Protein AF-S3K247-F1 (afdb_monomer_lite)

pLDDT: mean 84.78, std 14.32, range [39.66, 96.5]

Structure (mmCIF, N/CA/C/O backbone):
data_AF-S3K247-F1
#
_entry.id   AF-S3K247-F1
#
loop_
_atom_site.group_PDB
_atom_site.id
_atom_site.type_symbol
_atom_site.label_atom_id
_atom_site.label_alt_id
_atom_site.label_comp_id
_atom_site.label_asym_id
_atom_site.label_entity_id
_atom_site.label_seq_id
_atom_s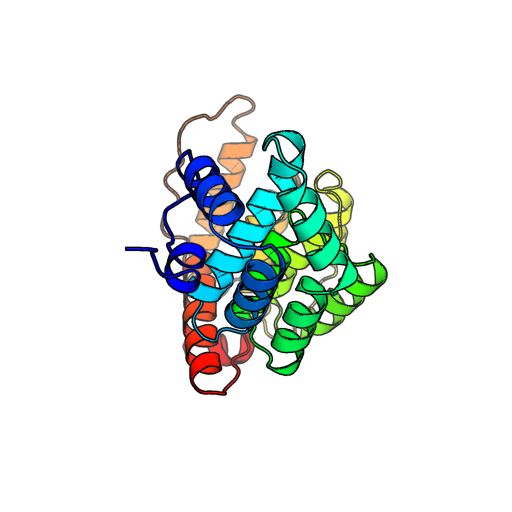ite.pdbx_PDB_ins_code
_atom_site.Cartn_x
_atom_site.Cartn_y
_atom_site.Cartn_z
_atom_site.occupancy
_atom_site.B_iso_or_equiv
_atom_site.auth_seq_id
_atom_site.auth_comp_id
_atom_site.auth_asym_id
_atom_site.auth_atom_id
_atom_site.pdbx_PDB_model_num
ATOM 1 N N . MET A 1 1 ? 23.913 17.985 -23.484 1.00 42.72 1 MET A N 1
ATOM 2 C CA . MET A 1 1 ? 24.158 17.100 -22.328 1.00 42.72 1 MET A CA 1
ATOM 3 C C . MET A 1 1 ? 23.038 16.091 -22.315 1.00 42.72 1 MET A C 1
ATOM 5 O O . MET A 1 1 ? 21.894 16.515 -22.375 1.00 42.72 1 MET A O 1
ATOM 9 N N . THR A 1 2 ? 23.350 14.801 -22.330 1.00 53.00 2 THR A N 1
ATOM 10 C CA . THR A 1 2 ? 22.364 13.754 -22.051 1.00 53.00 2 THR A CA 1
ATOM 11 C C . THR A 1 2 ? 22.080 13.823 -20.556 1.00 53.00 2 THR A C 1
ATOM 13 O O . THR A 1 2 ? 23.026 13.802 -19.768 1.00 53.00 2 THR A O 1
ATOM 16 N N . GLU A 1 3 ? 20.823 14.009 -20.166 1.00 65.62 3 GLU A N 1
ATOM 17 C CA . GLU A 1 3 ? 20.434 13.943 -18.755 1.00 65.62 3 GLU A CA 1
ATOM 18 C C . GLU A 1 3 ? 20.738 12.541 -18.193 1.00 65.62 3 GLU A C 1
ATOM 20 O O . GLU A 1 3 ? 20.958 11.591 -18.942 1.00 65.62 3 GLU A O 1
ATOM 25 N N . ASP A 1 4 ? 20.841 12.399 -16.875 1.00 82.44 4 ASP A N 1
ATOM 26 C CA . ASP A 1 4 ? 21.085 11.098 -16.247 1.00 82.44 4 ASP A CA 1
ATOM 27 C C . ASP A 1 4 ? 19.779 10.282 -16.192 1.00 82.44 4 ASP A C 1
ATOM 29 O O . ASP A 1 4 ? 18.770 10.755 -15.664 1.00 82.44 4 ASP A O 1
ATOM 33 N N . LEU A 1 5 ? 19.793 9.047 -16.716 1.00 77.75 5 LEU A N 1
ATOM 34 C CA . LEU A 1 5 ? 18.608 8.180 -16.799 1.00 77.75 5 LEU A CA 1
ATOM 35 C C . LEU A 1 5 ? 17.975 7.943 -15.425 1.00 77.75 5 LEU A C 1
ATOM 37 O O . LEU A 1 5 ? 16.752 7.929 -15.305 1.00 77.75 5 LEU A O 1
ATOM 41 N N . ARG A 1 6 ? 18.789 7.771 -14.375 1.00 76.00 6 ARG A N 1
ATOM 42 C CA . ARG A 1 6 ? 18.261 7.543 -13.024 1.00 76.00 6 ARG A CA 1
ATOM 43 C C . ARG A 1 6 ? 17.522 8.778 -12.530 1.00 76.00 6 ARG A C 1
ATOM 45 O O . ARG A 1 6 ? 16.390 8.656 -12.087 1.00 76.00 6 ARG A O 1
ATOM 52 N N . SER A 1 7 ? 18.116 9.956 -12.684 1.00 74.12 7 SER A N 1
ATOM 53 C CA . SER A 1 7 ? 17.478 11.231 -12.340 1.00 74.12 7 SER A CA 1
ATOM 54 C C . SER A 1 7 ? 16.148 11.426 -13.081 1.00 74.12 7 SER A C 1
ATOM 56 O O . SER A 1 7 ? 15.155 11.841 -12.479 1.00 74.12 7 SER A O 1
ATOM 58 N N . LEU A 1 8 ? 16.098 11.040 -14.361 1.00 71.12 8 LEU A N 1
ATOM 59 C CA . LEU A 1 8 ? 14.873 11.035 -15.156 1.00 71.12 8 LEU A CA 1
ATOM 60 C C . LEU A 1 8 ? 13.827 10.067 -14.592 1.00 71.12 8 LEU A C 1
ATOM 62 O O . LEU A 1 8 ? 12.690 10.469 -14.373 1.00 71.12 8 LEU A O 1
ATOM 66 N N . LEU A 1 9 ? 14.181 8.822 -14.285 1.00 73.62 9 LEU A N 1
ATOM 67 C CA . LEU A 1 9 ? 13.237 7.838 -13.739 1.00 73.62 9 LEU A CA 1
ATOM 68 C C . LEU A 1 9 ? 12.676 8.226 -12.354 1.00 73.62 9 LEU A C 1
ATOM 70 O O . LEU A 1 9 ? 11.609 7.746 -11.986 1.00 73.62 9 LEU A O 1
ATOM 74 N N . THR A 1 10 ? 13.343 9.116 -11.609 1.00 68.69 10 THR A N 1
ATOM 75 C CA . THR A 1 10 ? 12.987 9.464 -10.217 1.00 68.69 10 THR A CA 1
ATOM 76 C C . THR A 1 10 ? 12.365 10.849 -10.019 1.00 68.69 10 THR A C 1
ATOM 78 O O . THR A 1 10 ? 11.984 11.187 -8.903 1.00 68.69 10 THR A O 1
ATOM 81 N N . ALA A 1 11 ? 12.297 11.694 -11.053 1.00 58.25 11 ALA A N 1
ATOM 82 C CA . ALA A 1 11 ? 11.705 13.028 -10.925 1.00 58.25 11 ALA A CA 1
ATOM 83 C C . ALA A 1 11 ? 10.179 12.935 -10.697 1.00 58.25 11 ALA A C 1
ATOM 85 O O . ALA A 1 11 ? 9.436 12.685 -11.650 1.00 58.25 11 ALA A O 1
ATOM 86 N N . ASN A 1 12 ? 9.766 13.115 -9.436 1.00 50.34 12 ASN A N 1
ATOM 87 C CA . ASN A 1 12 ? 8.391 13.140 -8.929 1.00 50.34 12 ASN A CA 1
ATOM 88 C C . ASN A 1 12 ? 7.745 14.518 -9.149 1.00 50.34 12 ASN A C 1
ATOM 90 O O . ASN A 1 12 ? 8.082 15.469 -8.449 1.00 50.34 12 ASN A O 1
ATOM 94 N N . TYR A 1 13 ? 6.778 14.611 -10.060 1.00 42.16 13 TYR A N 1
ATOM 95 C CA . TYR A 1 13 ? 5.728 15.631 -10.020 1.00 42.16 13 TYR A CA 1
ATOM 96 C C . TYR A 1 13 ? 4.409 14.966 -10.418 1.00 42.16 13 TYR A C 1
ATOM 98 O O . TYR A 1 13 ? 4.400 14.122 -11.309 1.00 42.16 13 TYR A O 1
ATOM 106 N N . GLY A 1 14 ? 3.332 15.308 -9.706 1.00 39.91 14 GLY A N 1
ATOM 107 C CA . GLY A 1 14 ? 2.005 14.704 -9.829 1.00 39.91 14 GLY A CA 1
ATOM 108 C C . GLY A 1 14 ? 1.521 14.546 -11.274 1.00 39.91 14 GLY A C 1
ATOM 109 O O . GLY A 1 14 ? 1.674 15.436 -12.111 1.00 39.91 14 GLY A O 1
ATOM 110 N N . PHE A 1 15 ? 0.951 13.371 -11.527 1.00 49.75 15 PHE A N 1
ATOM 111 C CA . PHE A 1 15 ? 0.488 12.867 -12.816 1.00 49.75 15 PHE A CA 1
ATOM 112 C C . PHE A 1 15 ? -0.683 13.699 -13.340 1.00 49.75 15 PHE A C 1
ATOM 114 O O . PHE A 1 15 ? -1.771 13.632 -12.776 1.00 49.75 15 PHE A O 1
ATOM 121 N N . ALA A 1 16 ? -0.482 14.448 -14.425 1.00 49.59 16 ALA A N 1
ATOM 122 C CA . ALA A 1 16 ? -1.603 15.056 -15.151 1.00 49.59 16 ALA A CA 1
ATOM 123 C C . ALA A 1 16 ? -1.356 15.245 -16.656 1.00 49.59 16 ALA A C 1
ATOM 125 O O . ALA A 1 16 ? -2.276 15.029 -17.424 1.00 49.59 16 ALA A O 1
ATOM 126 N N . GLU A 1 17 ? -0.146 15.564 -17.133 1.00 42.03 17 GLU A N 1
ATOM 127 C CA . GLU A 1 17 ? 0.078 15.765 -18.590 1.00 42.03 17 GLU A CA 1
ATOM 128 C C . GLU A 1 17 ? 1.564 15.720 -19.026 1.00 42.03 17 GLU A C 1
ATOM 130 O O . GLU A 1 17 ? 1.881 15.537 -20.204 1.00 42.03 17 GLU A O 1
ATOM 135 N 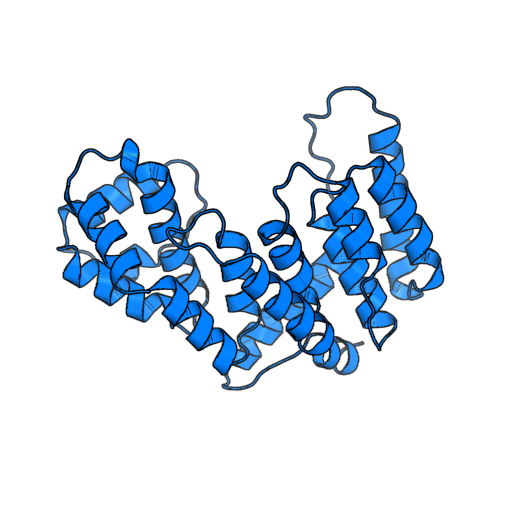N . GLY A 1 18 ? 2.513 15.860 -18.088 1.00 51.41 18 GLY A N 1
ATOM 136 C CA . GLY A 1 18 ? 3.956 15.916 -18.373 1.00 51.41 18 GLY A CA 1
ATOM 137 C C . GLY A 1 18 ? 4.624 14.569 -18.694 1.00 51.41 18 GLY A C 1
ATOM 138 O O . GLY A 1 18 ? 5.674 14.542 -19.344 1.00 51.41 18 GLY A O 1
ATOM 139 N N . ASP A 1 19 ? 4.016 13.449 -18.295 1.00 65.38 19 ASP A N 1
ATOM 140 C CA . ASP A 1 19 ? 4.671 12.135 -18.298 1.00 65.38 19 ASP A CA 1
ATOM 141 C C . ASP A 1 19 ? 4.821 11.514 -19.682 1.00 65.38 19 ASP A C 1
ATOM 143 O O . ASP A 1 19 ? 5.866 10.936 -19.972 1.00 65.38 19 ASP A O 1
ATOM 147 N N . GLY A 1 20 ? 3.865 11.706 -20.593 1.00 70.88 20 GLY A N 1
ATOM 148 C CA . GLY A 1 20 ? 3.978 11.157 -21.949 1.00 70.88 20 GLY A CA 1
ATOM 149 C C . GLY A 1 20 ? 5.196 11.688 -22.701 1.00 70.88 20 GLY A C 1
ATOM 150 O O . GLY A 1 20 ? 5.903 10.936 -23.373 1.00 70.88 20 GLY A O 1
ATOM 151 N N . LYS A 1 21 ? 5.520 12.977 -22.525 1.00 75.75 21 LYS A N 1
ATOM 152 C CA . LYS A 1 21 ? 6.720 13.589 -23.121 1.00 75.75 21 LYS A CA 1
ATOM 153 C C . LYS A 1 21 ? 7.998 13.029 -22.505 1.00 75.75 21 LYS A C 1
ATOM 155 O O . LYS A 1 21 ? 8.943 12.748 -23.239 1.00 75.75 21 LYS A O 1
ATOM 160 N N . LYS A 1 22 ? 8.018 12.842 -21.185 1.00 77.56 22 LYS A N 1
ATOM 161 C CA . LYS A 1 22 ? 9.159 12.300 -20.439 1.00 77.56 22 LYS A CA 1
ATOM 162 C C . LYS A 1 22 ? 9.407 10.831 -20.771 1.00 77.56 22 LYS A C 1
ATOM 164 O O . LYS A 1 22 ? 10.523 10.468 -21.128 1.00 77.56 22 LYS A O 1
ATOM 169 N N . VAL A 1 23 ? 8.371 9.999 -20.720 1.00 81.06 23 VAL A N 1
ATOM 170 C CA . VAL A 1 23 ? 8.442 8.582 -21.087 1.00 81.06 23 VAL A CA 1
ATOM 171 C C . VAL A 1 23 ? 8.844 8.442 -22.553 1.00 81.06 23 VAL A C 1
ATOM 173 O O . VAL A 1 23 ? 9.786 7.713 -22.853 1.00 81.06 23 VAL A O 1
ATOM 176 N N . SER A 1 24 ? 8.251 9.230 -23.459 1.00 80.56 24 SER A N 1
ATOM 177 C CA . SER A 1 24 ? 8.675 9.277 -24.865 1.00 80.56 24 SER A CA 1
ATOM 178 C C . SER A 1 24 ? 10.142 9.694 -25.017 1.00 80.56 24 SER A C 1
ATOM 180 O O . SER A 1 24 ? 10.861 9.098 -25.819 1.00 80.56 24 SER A O 1
ATOM 182 N N . HIS A 1 25 ? 10.615 10.684 -24.251 1.00 83.44 25 HIS A N 1
ATOM 183 C CA . HIS A 1 25 ? 12.019 11.093 -24.254 1.00 83.44 25 HIS A CA 1
ATOM 184 C C . HIS A 1 25 ? 12.935 9.951 -23.799 1.00 83.44 25 HIS A C 1
ATOM 186 O O . HIS A 1 25 ? 13.881 9.625 -24.507 1.00 83.44 25 HIS A O 1
ATOM 192 N N . ILE A 1 26 ? 12.621 9.289 -22.683 1.00 87.12 26 ILE A N 1
ATOM 193 C CA . ILE A 1 26 ? 13.397 8.156 -22.161 1.00 87.12 26 ILE A CA 1
ATOM 194 C C . ILE A 1 26 ? 13.456 7.018 -23.193 1.00 87.12 26 ILE A C 1
ATOM 196 O O . ILE A 1 26 ? 14.544 6.551 -23.525 1.00 87.12 26 ILE A O 1
ATOM 200 N N . LEU A 1 27 ? 12.316 6.619 -23.767 1.00 86.88 27 LEU A N 1
ATOM 201 C CA . LEU A 1 27 ? 12.241 5.543 -24.766 1.00 86.88 27 LEU A CA 1
ATOM 202 C C . LEU A 1 27 ? 12.993 5.875 -26.072 1.00 86.88 27 LEU A C 1
ATOM 204 O O . LEU A 1 27 ? 13.543 4.986 -26.735 1.00 86.88 27 LEU A O 1
ATOM 208 N N . LYS A 1 28 ? 13.031 7.155 -26.465 1.00 86.12 28 LYS A N 1
ATOM 209 C CA . LYS A 1 28 ? 13.797 7.624 -27.632 1.00 86.12 28 LYS A CA 1
ATOM 210 C C . LYS A 1 28 ? 15.296 7.662 -27.352 1.00 86.12 28 LYS A C 1
ATOM 212 O O . LYS A 1 28 ? 16.068 7.267 -28.223 1.00 86.12 28 LYS A O 1
ATOM 217 N N . THR A 1 29 ? 15.688 8.109 -26.162 1.00 88.06 29 THR A N 1
ATOM 218 C CA . THR A 1 29 ? 17.087 8.351 -25.791 1.00 88.06 29 THR A CA 1
ATOM 219 C C . THR A 1 29 ? 17.827 7.070 -25.411 1.00 88.06 29 THR A C 1
ATOM 221 O O . THR A 1 29 ? 18.972 6.900 -25.825 1.00 88.06 29 THR A O 1
ATOM 224 N N . TYR A 1 30 ? 17.192 6.151 -24.677 1.00 89.31 30 TYR A N 1
ATOM 225 C CA . TYR A 1 30 ? 17.863 4.977 -24.109 1.00 89.31 30 TYR A CA 1
ATOM 226 C C . TYR A 1 30 ? 17.393 3.657 -24.744 1.00 89.31 30 TYR A C 1
ATOM 228 O O . TYR A 1 30 ? 16.263 3.551 -25.243 1.00 89.31 30 TYR A O 1
ATOM 236 N N . PRO A 1 31 ? 18.252 2.624 -24.771 1.00 91.19 31 PRO A N 1
ATOM 237 C CA . PRO A 1 31 ? 17.849 1.275 -25.145 1.00 91.19 31 PRO A CA 1
ATOM 238 C C . PRO A 1 31 ? 17.025 0.604 -24.022 1.00 91.19 31 PRO A C 1
ATOM 240 O O . PRO A 1 31 ? 17.284 0.858 -22.841 1.00 91.19 31 PRO A O 1
ATOM 243 N N . PRO A 1 32 ? 16.068 -0.288 -24.352 1.00 90.81 32 PRO A N 1
ATOM 244 C CA . PRO A 1 32 ? 15.253 -0.998 -23.357 1.00 90.81 32 PRO A CA 1
ATOM 245 C C . PRO A 1 32 ? 16.064 -1.738 -22.281 1.00 90.81 32 PRO A C 1
ATOM 247 O O . PRO A 1 32 ? 15.649 -1.808 -21.130 1.00 90.81 32 PRO A O 1
ATOM 250 N N . GLU A 1 33 ? 17.238 -2.270 -22.625 1.00 92.38 33 GLU A N 1
ATOM 251 C CA . GLU A 1 33 ? 18.172 -2.942 -21.710 1.00 92.38 33 GLU A CA 1
ATOM 252 C C . GLU A 1 33 ? 18.639 -2.031 -20.572 1.00 92.38 33 GLU A C 1
ATOM 254 O O . GLU A 1 33 ? 18.713 -2.456 -19.416 1.00 92.38 33 GLU A O 1
ATOM 259 N N . GLU A 1 34 ? 18.969 -0.786 -20.908 1.00 93.81 34 GLU A N 1
ATOM 260 C CA . GLU A 1 34 ? 19.478 0.196 -19.957 1.00 93.81 34 GLU A CA 1
ATOM 261 C C . GLU A 1 34 ? 18.346 0.695 -19.060 1.00 93.81 34 GLU A C 1
ATOM 263 O O . GLU A 1 34 ? 18.503 0.733 -17.840 1.00 93.81 34 GLU A O 1
ATOM 268 N N . ILE A 1 35 ? 17.170 0.953 -19.644 1.00 93.12 35 ILE A N 1
ATOM 269 C CA . ILE A 1 35 ? 15.962 1.325 -18.897 1.00 93.12 35 ILE A CA 1
ATOM 270 C C . ILE A 1 35 ? 15.578 0.212 -17.917 1.00 93.12 35 ILE A C 1
ATOM 272 O O . ILE A 1 35 ? 15.410 0.480 -16.731 1.00 93.12 35 ILE A O 1
ATOM 276 N N . TYR A 1 36 ? 15.508 -1.042 -18.373 1.00 94.94 36 TYR A N 1
ATOM 277 C CA . TYR A 1 36 ? 15.211 -2.195 -17.518 1.00 94.94 36 TYR A CA 1
ATOM 278 C C . TYR A 1 36 ? 16.202 -2.320 -16.353 1.00 94.94 36 TYR A C 1
ATOM 280 O O . TYR A 1 36 ? 15.802 -2.532 -15.208 1.00 94.94 36 TYR A O 1
ATOM 288 N N . SER A 1 37 ? 17.499 -2.159 -16.628 1.00 94.62 37 SER A N 1
ATOM 289 C CA . SER A 1 37 ? 18.540 -2.235 -15.597 1.00 94.62 37 SER A CA 1
ATOM 290 C C . SER A 1 37 ? 18.405 -1.106 -14.570 1.00 94.62 37 SER A C 1
ATOM 292 O O . SER A 1 37 ? 18.515 -1.357 -13.370 1.00 94.62 37 SER A O 1
ATOM 294 N N . GLY A 1 38 ? 18.097 0.114 -15.027 1.00 94.38 38 GLY A N 1
ATOM 295 C CA . GLY A 1 38 ? 17.806 1.256 -14.161 1.00 94.38 38 GLY A CA 1
ATOM 296 C C . GLY A 1 38 ? 16.572 1.026 -13.287 1.00 94.38 38 GLY A C 1
ATOM 297 O O . GLY A 1 38 ? 16.640 1.211 -12.074 1.00 94.38 38 GLY A O 1
ATOM 298 N N . LEU A 1 39 ? 15.471 0.540 -13.867 1.00 95.25 39 LEU A N 1
ATOM 299 C CA . LEU A 1 39 ? 14.257 0.192 -13.120 1.00 95.25 39 LEU A CA 1
ATOM 300 C C . LEU A 1 39 ? 14.537 -0.870 -12.052 1.00 95.25 39 LEU A C 1
ATOM 302 O O . LEU A 1 39 ? 14.108 -0.713 -10.914 1.00 95.25 39 LEU A O 1
ATOM 306 N N . LYS A 1 40 ? 15.311 -1.913 -12.376 1.00 95.50 40 LYS A N 1
ATOM 307 C CA . LYS A 1 40 ? 15.690 -2.966 -11.420 1.00 95.50 40 LYS A CA 1
ATOM 308 C C . LYS A 1 40 ? 16.460 -2.444 -10.212 1.00 95.50 40 LYS A C 1
ATOM 310 O O . LYS A 1 40 ? 16.264 -2.943 -9.106 1.00 95.50 40 LYS A O 1
ATOM 315 N N . GLU A 1 41 ? 17.333 -1.464 -10.409 1.00 94.06 41 GLU A N 1
ATOM 316 C CA . GLU A 1 41 ? 18.058 -0.820 -9.314 1.00 94.06 41 GLU A CA 1
ATOM 317 C C . GLU A 1 41 ? 17.128 0.054 -8.462 1.00 94.06 41 GLU A C 1
ATOM 319 O O . GLU A 1 41 ? 17.131 -0.042 -7.234 1.00 94.06 41 GLU A O 1
ATOM 324 N N . LEU A 1 42 ? 16.305 0.884 -9.107 1.00 93.94 42 LEU A N 1
ATOM 325 C CA . LEU A 1 42 ? 15.430 1.842 -8.428 1.00 93.94 42 LEU A CA 1
ATOM 326 C C . LEU A 1 42 ? 14.291 1.159 -7.662 1.00 93.94 42 LEU A C 1
ATOM 328 O O . LEU A 1 42 ? 13.984 1.571 -6.546 1.00 93.94 42 LEU A O 1
ATOM 332 N N . LEU A 1 43 ? 13.741 0.065 -8.197 1.00 94.88 43 LEU A N 1
ATOM 333 C CA . LEU A 1 43 ? 12.734 -0.762 -7.525 1.00 94.88 43 LEU A CA 1
ATOM 334 C C . LEU A 1 43 ? 13.258 -1.488 -6.281 1.00 94.88 43 LEU A C 1
ATOM 336 O O . LEU A 1 43 ? 12.473 -2.091 -5.565 1.00 94.88 43 LEU A O 1
ATOM 340 N N . ARG A 1 44 ? 14.570 -1.471 -6.030 1.00 93.75 44 ARG A N 1
ATOM 341 C CA . ARG A 1 44 ? 15.185 -1.998 -4.801 1.00 93.75 44 ARG A CA 1
ATOM 342 C C . ARG A 1 44 ? 15.771 -0.887 -3.936 1.00 93.75 44 ARG A C 1
ATOM 344 O O . ARG A 1 44 ? 16.579 -1.149 -3.044 1.00 93.75 44 ARG A O 1
ATOM 351 N N . SER A 1 45 ? 15.417 0.366 -4.218 1.00 91.06 45 SER A N 1
ATOM 352 C CA . SER A 1 45 ? 15.936 1.504 -3.476 1.00 91.06 45 SER A CA 1
ATOM 353 C C . SER A 1 45 ? 15.355 1.564 -2.066 1.00 91.06 45 SER A C 1
ATOM 355 O O . SER A 1 45 ? 14.188 1.250 -1.836 1.00 91.06 45 SER A O 1
ATOM 357 N N . ILE A 1 46 ? 16.176 2.039 -1.130 1.00 86.62 46 ILE A N 1
ATOM 358 C CA . ILE A 1 46 ? 15.741 2.414 0.222 1.00 86.62 46 ILE A CA 1
ATOM 359 C C . ILE A 1 46 ? 15.126 3.821 0.275 1.00 86.62 46 ILE A C 1
ATOM 361 O O . ILE A 1 46 ? 14.600 4.227 1.307 1.00 86.62 46 ILE A O 1
ATOM 365 N N . TYR A 1 47 ? 15.221 4.576 -0.824 1.00 86.50 47 TYR A N 1
ATOM 366 C CA . TYR A 1 47 ? 14.679 5.926 -0.948 1.00 86.50 47 TYR A CA 1
ATOM 367 C C . TYR A 1 47 ? 13.326 5.867 -1.678 1.00 86.50 47 TYR A C 1
ATOM 369 O O . TYR A 1 47 ? 13.321 5.525 -2.866 1.00 86.50 47 TYR A O 1
ATOM 377 N N . PRO A 1 48 ? 12.198 6.219 -1.034 1.00 82.56 48 PRO A N 1
ATOM 378 C CA . PRO A 1 48 ? 10.861 6.054 -1.615 1.00 82.56 48 PRO A CA 1
ATOM 379 C C . PRO A 1 48 ? 10.680 6.789 -2.924 1.00 82.56 48 PRO A C 1
ATOM 381 O O . PRO A 1 48 ? 10.253 6.179 -3.889 1.00 82.56 48 PRO A O 1
ATOM 384 N N . ALA A 1 49 ? 11.131 8.043 -3.021 1.00 83.56 49 ALA A N 1
ATOM 385 C CA . ALA A 1 49 ? 11.007 8.814 -4.258 1.00 83.56 49 ALA A CA 1
ATOM 386 C C . ALA A 1 49 ? 11.619 8.093 -5.475 1.00 83.56 49 ALA A C 1
ATOM 388 O O . ALA A 1 49 ? 11.124 8.204 -6.594 1.00 83.56 49 ALA A O 1
ATOM 389 N N . LYS A 1 50 ? 12.687 7.310 -5.260 1.00 87.94 50 LYS A N 1
ATOM 390 C CA . LYS A 1 50 ? 13.302 6.513 -6.325 1.00 87.94 50 LYS A CA 1
ATOM 391 C C . LYS A 1 50 ? 12.456 5.300 -6.699 1.00 87.94 50 LYS A C 1
ATOM 393 O O . LYS A 1 50 ? 12.269 5.018 -7.880 1.00 87.94 50 LYS A O 1
ATOM 398 N N . TYR A 1 51 ? 11.977 4.597 -5.681 1.00 90.38 51 TYR A N 1
ATOM 399 C CA . TYR A 1 51 ? 11.126 3.423 -5.806 1.00 90.38 51 TYR A CA 1
ATOM 400 C C . TYR A 1 51 ? 9.770 3.761 -6.454 1.00 90.38 51 TYR A C 1
ATOM 402 O O . TYR A 1 51 ? 9.398 3.164 -7.464 1.00 90.38 51 TYR A O 1
ATOM 410 N N . GLU A 1 52 ? 9.081 4.777 -5.939 1.00 87.69 52 GLU A N 1
ATOM 411 C CA . GLU A 1 52 ? 7.810 5.289 -6.450 1.00 87.69 52 GLU A CA 1
ATOM 412 C C . GLU A 1 52 ? 7.941 5.805 -7.882 1.00 87.69 52 GLU A C 1
ATOM 414 O O . GLU A 1 52 ? 7.113 5.474 -8.728 1.00 87.69 52 GLU A O 1
ATOM 419 N N . GLY A 1 53 ? 9.000 6.563 -8.194 1.00 85.56 53 GLY A N 1
ATOM 420 C CA . GLY A 1 53 ? 9.257 7.034 -9.557 1.00 85.56 53 GLY A CA 1
ATOM 421 C C . GLY A 1 53 ? 9.370 5.881 -10.562 1.00 85.56 53 GLY A C 1
ATOM 422 O O . GLY A 1 53 ? 8.762 5.924 -11.634 1.00 85.56 53 GLY A O 1
ATOM 423 N N . ALA A 1 54 ? 10.067 4.803 -10.186 1.00 90.56 54 ALA A N 1
ATOM 424 C CA . ALA A 1 54 ? 10.192 3.609 -11.018 1.00 90.56 54 ALA A CA 1
ATOM 425 C C . ALA A 1 54 ? 8.857 2.867 -11.194 1.00 90.56 54 ALA A C 1
ATOM 427 O O . ALA A 1 54 ? 8.512 2.501 -12.320 1.00 90.56 54 ALA A O 1
ATOM 428 N N . LEU A 1 55 ? 8.086 2.676 -10.117 1.00 89.88 55 LEU A N 1
ATOM 429 C CA . LEU A 1 55 ? 6.755 2.065 -10.201 1.00 89.88 55 LEU A CA 1
ATOM 430 C C . LEU A 1 55 ? 5.814 2.874 -11.084 1.00 89.88 55 LEU A C 1
ATOM 432 O O . LEU A 1 55 ? 5.131 2.316 -11.938 1.00 89.88 55 LEU A O 1
ATOM 436 N N . ASN A 1 56 ? 5.813 4.190 -10.918 1.00 85.62 56 ASN A N 1
ATOM 437 C CA . ASN A 1 56 ? 4.970 5.073 -11.697 1.00 85.62 56 ASN A CA 1
ATOM 438 C C . ASN A 1 56 ? 5.332 5.076 -13.186 1.00 85.62 56 ASN A C 1
ATOM 440 O O . ASN A 1 56 ? 4.439 5.105 -14.031 1.00 85.62 56 ASN A O 1
ATOM 444 N N . PHE A 1 57 ? 6.623 5.008 -13.520 1.00 88.12 57 PHE A N 1
ATOM 445 C CA . PHE A 1 57 ? 7.065 4.851 -14.904 1.00 88.12 57 PHE A CA 1
ATOM 446 C C . PHE A 1 57 ? 6.526 3.549 -15.514 1.00 88.12 57 PHE A C 1
ATOM 448 O O . PHE A 1 57 ? 5.988 3.561 -16.619 1.00 88.12 57 PHE A O 1
ATOM 455 N N . ILE A 1 58 ? 6.618 2.434 -14.780 1.00 90.00 58 ILE A N 1
ATOM 456 C CA . ILE A 1 58 ? 6.102 1.131 -15.228 1.00 90.00 58 ILE A CA 1
ATOM 457 C C . ILE A 1 58 ? 4.578 1.164 -15.369 1.00 90.00 58 ILE A C 1
ATOM 459 O O . ILE A 1 58 ? 4.051 0.683 -16.370 1.00 90.00 58 ILE A O 1
ATOM 463 N N . ARG A 1 59 ? 3.879 1.775 -14.407 1.00 87.12 59 ARG A N 1
ATOM 464 C CA . ARG A 1 59 ? 2.430 1.983 -14.450 1.00 87.12 59 ARG A CA 1
ATOM 465 C C . ARG A 1 59 ? 2.017 2.753 -15.698 1.00 87.12 59 ARG A C 1
ATOM 467 O O . ARG A 1 59 ? 1.122 2.326 -16.419 1.00 87.12 59 ARG A O 1
ATOM 474 N N . TYR A 1 60 ? 2.696 3.866 -15.972 1.00 83.94 60 TYR A N 1
ATOM 475 C CA . TYR A 1 60 ? 2.414 4.687 -17.143 1.00 83.94 60 TYR A CA 1
ATOM 476 C C . TYR A 1 60 ? 2.639 3.915 -18.443 1.00 83.94 60 TYR A C 1
ATOM 478 O O . TYR A 1 60 ? 1.789 3.974 -19.329 1.00 83.94 60 TYR A O 1
ATOM 486 N N . LEU A 1 61 ? 3.745 3.166 -18.547 1.00 84.56 61 LEU A N 1
ATOM 487 C CA . LEU A 1 61 ? 3.998 2.296 -19.697 1.00 84.56 61 LEU A CA 1
ATOM 488 C C . LEU A 1 61 ? 2.875 1.277 -19.884 1.00 84.56 61 LEU A C 1
ATOM 490 O O . LEU A 1 61 ? 2.384 1.125 -20.993 1.00 84.56 61 LEU A O 1
ATOM 494 N N . TYR A 1 62 ? 2.455 0.605 -18.812 1.00 85.44 62 TYR A N 1
ATOM 495 C CA . TYR A 1 62 ? 1.427 -0.428 -18.886 1.00 85.44 62 TYR A CA 1
ATOM 496 C C . TYR A 1 62 ? 0.063 0.130 -19.309 1.00 85.44 62 TYR A C 1
ATOM 498 O O . TYR A 1 62 ? -0.597 -0.458 -20.157 1.00 85.44 62 TYR A O 1
ATOM 506 N N . TRP A 1 63 ? -0.326 1.289 -18.774 1.00 79.94 63 TRP A N 1
ATOM 507 C CA . TRP A 1 63 ? -1.575 1.966 -19.135 1.00 79.94 63 TRP A CA 1
ATOM 508 C C . TRP A 1 63 ? -1.559 2.608 -20.524 1.00 79.94 63 TRP A C 1
ATOM 510 O O . TRP A 1 63 ? -2.596 2.688 -21.174 1.00 79.94 63 TRP A O 1
ATOM 520 N N . SER A 1 64 ? -0.404 3.107 -20.967 1.00 73.88 64 SER A N 1
ATOM 521 C CA . SER A 1 64 ? -0.301 3.933 -22.178 1.00 73.88 64 SER A CA 1
ATOM 522 C C . SER A 1 64 ? 0.309 3.196 -23.369 1.00 73.88 64 SER A C 1
ATOM 524 O O . SER A 1 64 ? 0.515 3.830 -24.402 1.00 73.88 64 SER A O 1
ATOM 526 N N . CYS A 1 65 ? 0.613 1.898 -23.250 1.00 63.78 65 CYS A N 1
ATOM 527 C CA . CYS A 1 65 ? 1.262 1.126 -24.317 1.00 63.78 65 CYS A CA 1
ATOM 528 C C . CYS A 1 65 ? 0.473 1.177 -25.634 1.00 63.78 65 CYS A C 1
ATOM 530 O O . CYS A 1 65 ? 1.067 1.251 -26.701 1.00 63.78 65 CYS A O 1
ATOM 532 N N . ASP A 1 66 ? -0.859 1.236 -25.568 1.00 58.25 66 ASP A N 1
ATOM 533 C CA . ASP A 1 66 ? -1.707 1.336 -26.764 1.00 58.25 66 ASP A CA 1
ATOM 534 C C . ASP A 1 66 ? -1.688 2.740 -27.411 1.00 58.25 66 ASP A C 1
ATOM 536 O O . ASP A 1 66 ? -2.140 2.921 -28.543 1.00 58.25 66 ASP A O 1
ATOM 540 N N . PHE A 1 67 ? -1.175 3.753 -26.702 1.00 58.09 67 PHE A N 1
ATOM 541 C CA . PHE A 1 67 ? -1.205 5.163 -27.105 1.00 58.09 67 PHE A CA 1
ATOM 542 C C . PHE A 1 67 ? 0.162 5.728 -27.501 1.00 58.09 67 PHE A C 1
ATOM 544 O O . PHE A 1 67 ? 0.216 6.729 -28.221 1.00 58.09 67 PHE A O 1
ATOM 551 N N . ILE A 1 68 ? 1.268 5.136 -27.039 1.00 59.41 68 ILE A N 1
ATOM 552 C CA . ILE A 1 68 ? 2.622 5.555 -27.411 1.00 59.41 68 ILE A CA 1
ATOM 553 C C . ILE A 1 68 ? 3.004 4.809 -28.697 1.00 59.41 68 ILE A C 1
ATOM 555 O O . ILE A 1 68 ? 3.163 3.598 -28.679 1.00 59.41 68 ILE A O 1
ATOM 559 N N . PRO A 1 69 ? 3.191 5.485 -29.843 1.00 51.25 69 PRO A N 1
ATOM 560 C CA . PRO A 1 69 ? 3.562 4.787 -31.068 1.00 51.25 69 PRO A CA 1
ATOM 561 C C . PRO A 1 69 ? 5.014 4.289 -30.963 1.00 51.25 69 PRO A C 1
ATOM 563 O O . PRO A 1 69 ? 5.949 5.096 -31.025 1.00 51.25 69 PRO A O 1
ATOM 566 N N . GLY A 1 70 ? 5.226 2.978 -30.824 1.00 63.59 70 GLY A N 1
ATOM 567 C CA . GLY A 1 70 ? 6.565 2.388 -30.801 1.00 63.59 70 GLY A CA 1
ATOM 568 C C . GLY A 1 70 ? 6.583 0.872 -30.594 1.00 63.59 70 GLY A C 1
ATOM 569 O O . GLY A 1 70 ? 5.624 0.284 -30.134 1.00 63.59 70 GLY A O 1
ATOM 570 N N . SER A 1 71 ? 7.694 0.226 -30.964 1.00 70.75 71 SER A N 1
ATOM 571 C CA . SER A 1 71 ? 7.968 -1.181 -30.619 1.00 70.75 71 SER A CA 1
ATOM 572 C C . SER A 1 71 ? 8.821 -1.321 -29.353 1.00 70.75 71 SER A C 1
ATOM 574 O O . SER A 1 71 ? 9.028 -2.419 -28.848 1.00 70.75 71 SER A O 1
ATOM 576 N N . LYS A 1 72 ? 9.390 -0.218 -28.847 1.00 80.69 72 LYS A N 1
ATOM 577 C CA . LYS A 1 72 ? 10.351 -0.246 -27.732 1.00 80.69 72 LYS A CA 1
ATOM 578 C C . LYS A 1 72 ? 9.678 -0.394 -26.370 1.00 80.69 72 LYS A C 1
ATOM 580 O O . LYS A 1 72 ? 10.249 -1.024 -25.490 1.00 80.69 72 LYS A O 1
ATOM 585 N N . ASP A 1 73 ? 8.525 0.225 -26.190 1.00 81.56 73 ASP A N 1
ATOM 586 C CA . ASP A 1 73 ? 7.659 0.123 -25.019 1.00 81.56 73 ASP A CA 1
ATOM 587 C C . ASP A 1 73 ? 7.037 -1.268 -24.901 1.00 81.56 73 ASP A C 1
ATOM 589 O O . ASP A 1 73 ? 7.153 -1.864 -23.833 1.00 81.56 73 ASP A O 1
ATOM 593 N N . GLU A 1 74 ? 6.527 -1.843 -25.996 1.00 85.62 74 GLU A N 1
ATOM 594 C CA . GLU A 1 74 ? 6.098 -3.251 -26.030 1.00 85.62 74 GLU A CA 1
ATOM 595 C C . GLU A 1 74 ? 7.245 -4.195 -25.636 1.00 85.62 74 GLU A C 1
ATOM 597 O O . GLU A 1 74 ? 7.094 -5.042 -24.753 1.00 85.62 74 GLU A O 1
ATOM 602 N N . VAL A 1 75 ? 8.432 -4.010 -26.232 1.00 89.00 75 VAL A N 1
ATOM 603 C CA . VAL A 1 75 ? 9.635 -4.795 -25.901 1.00 89.00 75 VAL A CA 1
ATOM 604 C C . VAL A 1 75 ? 10.034 -4.617 -24.435 1.00 89.00 75 VAL A C 1
ATOM 606 O O . VAL A 1 75 ? 10.385 -5.592 -23.771 1.00 89.00 75 VAL A O 1
ATOM 609 N N . LEU A 1 76 ? 9.988 -3.392 -23.907 1.00 91.56 76 LEU A N 1
ATOM 610 C CA . LEU A 1 76 ? 10.330 -3.115 -22.515 1.00 91.56 76 LEU A CA 1
ATOM 611 C C . LEU A 1 76 ? 9.311 -3.732 -21.548 1.00 91.56 76 LEU A C 1
ATOM 613 O O . LEU A 1 76 ? 9.723 -4.342 -20.564 1.00 91.56 76 LEU A O 1
ATOM 617 N N . LEU A 1 77 ? 8.009 -3.630 -21.824 1.00 90.31 77 LEU A N 1
ATOM 618 C CA . LEU A 1 77 ? 6.960 -4.261 -21.020 1.00 90.31 77 LEU A CA 1
ATOM 619 C C . LEU A 1 77 ? 7.071 -5.782 -21.045 1.00 90.31 77 LEU A C 1
ATOM 621 O O . LEU A 1 77 ? 6.993 -6.410 -19.990 1.00 90.31 77 LEU A O 1
ATOM 625 N N . GLN A 1 78 ? 7.311 -6.373 -22.216 1.00 90.56 78 GLN A N 1
ATOM 626 C CA . GLN A 1 78 ? 7.541 -7.809 -22.331 1.00 90.56 78 GLN A CA 1
ATOM 627 C C . GLN A 1 78 ? 8.766 -8.229 -21.512 1.00 90.56 78 GLN A C 1
ATOM 629 O O . GLN A 1 78 ? 8.712 -9.200 -20.766 1.00 90.56 78 GLN A O 1
ATOM 634 N N . LYS A 1 79 ? 9.842 -7.437 -21.544 1.00 93.44 79 LYS A N 1
ATOM 635 C CA . LYS A 1 79 ? 11.040 -7.677 -20.731 1.00 93.44 79 LYS A CA 1
ATOM 636 C C . LYS A 1 79 ? 10.787 -7.549 -19.228 1.00 93.44 79 LYS A C 1
ATOM 638 O O . LYS A 1 79 ? 11.348 -8.319 -18.455 1.00 93.44 79 LYS A O 1
ATOM 643 N N . ILE A 1 80 ? 9.955 -6.595 -18.804 1.00 94.38 80 ILE A N 1
ATOM 644 C CA . ILE A 1 80 ? 9.518 -6.443 -17.407 1.00 94.38 80 ILE A CA 1
ATOM 645 C C . ILE A 1 80 ? 8.755 -7.693 -16.946 1.00 94.38 80 ILE A C 1
ATOM 647 O O . ILE A 1 80 ? 9.036 -8.192 -15.853 1.00 94.38 80 ILE A O 1
ATOM 651 N N . LYS A 1 81 ? 7.852 -8.214 -17.790 1.00 92.25 81 LYS A N 1
ATOM 652 C CA . LYS A 1 81 ? 7.078 -9.441 -17.542 1.00 92.25 81 LYS A CA 1
ATOM 653 C C . LYS A 1 81 ? 7.981 -10.674 -17.480 1.00 92.25 81 LYS A C 1
ATOM 655 O O . LYS A 1 81 ? 8.050 -11.325 -16.443 1.00 92.25 81 LYS A O 1
ATOM 660 N N . ASP A 1 82 ? 8.731 -10.945 -18.545 1.00 93.44 82 ASP A N 1
ATOM 661 C CA . ASP A 1 82 ? 9.590 -12.133 -18.663 1.00 93.44 82 ASP A CA 1
ATOM 662 C C . ASP A 1 82 ? 10.717 -12.144 -17.624 1.00 93.44 82 ASP A C 1
ATOM 664 O O . ASP A 1 82 ? 11.153 -13.196 -17.156 1.00 93.44 82 ASP A O 1
ATOM 668 N N . GLY A 1 83 ? 11.192 -10.956 -17.249 1.00 93.44 83 GLY A N 1
ATOM 669 C CA . GLY A 1 83 ? 12.200 -10.761 -16.218 1.00 93.44 83 GLY A CA 1
ATOM 670 C C . GLY A 1 83 ? 11.672 -10.841 -14.785 1.00 93.44 83 GLY A C 1
ATOM 671 O O . GLY A 1 83 ? 12.480 -10.721 -13.867 1.00 93.44 83 GLY A O 1
ATOM 672 N N . ASN A 1 84 ? 10.359 -11.024 -14.582 1.00 93.69 84 ASN A N 1
ATOM 673 C CA . ASN A 1 84 ? 9.698 -11.064 -13.272 1.00 93.69 84 ASN A CA 1
ATOM 674 C C . ASN A 1 84 ? 10.010 -9.844 -12.389 1.00 93.69 84 ASN A C 1
ATOM 676 O O . ASN A 1 84 ? 10.092 -9.950 -11.168 1.00 93.69 84 ASN A O 1
ATOM 680 N N . LEU A 1 85 ? 10.190 -8.666 -12.993 1.00 95.88 85 LEU A N 1
ATOM 681 C CA . LEU A 1 85 ? 10.771 -7.511 -12.305 1.00 95.88 85 LEU A CA 1
ATOM 682 C C . LEU A 1 85 ? 9.956 -7.061 -11.078 1.00 95.88 85 LEU A C 1
ATOM 684 O O . LEU A 1 85 ? 10.527 -6.743 -10.035 1.00 95.88 85 LEU A O 1
ATOM 688 N N . ILE A 1 86 ? 8.625 -7.052 -11.201 1.00 95.56 86 ILE A N 1
ATOM 689 C CA . ILE A 1 86 ? 7.711 -6.681 -10.111 1.00 95.56 86 ILE A CA 1
ATOM 690 C C . ILE A 1 86 ? 7.680 -7.762 -9.024 1.00 95.56 86 ILE A C 1
ATOM 692 O O . ILE A 1 86 ? 7.753 -7.440 -7.841 1.00 95.56 86 ILE A O 1
ATOM 696 N N . GLN A 1 87 ? 7.648 -9.040 -9.414 1.00 95.06 87 GLN A N 1
ATOM 697 C CA . GLN A 1 87 ? 7.701 -10.170 -8.482 1.00 95.06 87 GLN A CA 1
ATOM 698 C C . GLN A 1 87 ? 9.011 -10.176 -7.678 1.00 95.06 87 GLN A C 1
ATOM 700 O O . GLN A 1 87 ? 8.992 -10.402 -6.470 1.00 95.06 87 GLN A O 1
ATOM 705 N N . ASP A 1 88 ? 10.136 -9.877 -8.326 1.00 95.69 88 ASP A N 1
ATOM 706 C CA . ASP A 1 88 ? 11.446 -9.737 -7.691 1.00 95.69 88 ASP A CA 1
ATOM 707 C C . ASP A 1 88 ? 11.464 -8.600 -6.656 1.00 95.69 88 ASP A C 1
ATOM 709 O O . ASP A 1 88 ? 12.071 -8.744 -5.593 1.00 95.69 88 ASP A O 1
ATOM 713 N N . ALA A 1 89 ? 10.831 -7.461 -6.963 1.00 96.12 89 ALA A N 1
ATOM 714 C CA . ALA A 1 89 ? 10.713 -6.334 -6.037 1.00 96.12 89 ALA A CA 1
ATOM 715 C C . ALA A 1 89 ? 9.808 -6.681 -4.843 1.00 96.12 89 ALA A C 1
ATOM 717 O O . ALA A 1 89 ? 10.187 -6.439 -3.697 1.00 96.12 89 ALA A O 1
ATOM 718 N N . LEU A 1 90 ? 8.665 -7.323 -5.102 1.00 96.19 90 LEU A N 1
ATOM 719 C CA . LEU A 1 90 ? 7.751 -7.826 -4.076 1.00 96.19 90 LEU A CA 1
ATOM 720 C C . LEU A 1 90 ? 8.479 -8.770 -3.107 1.00 96.19 90 LEU A C 1
ATOM 722 O O . LEU A 1 90 ? 8.523 -8.513 -1.905 1.00 96.19 90 LEU A O 1
ATOM 726 N N . SER A 1 91 ? 9.141 -9.807 -3.629 1.00 96.12 91 SER A N 1
ATOM 727 C CA . SER A 1 91 ? 9.891 -10.767 -2.812 1.00 96.12 91 SER A CA 1
ATOM 728 C C . SER A 1 91 ? 11.041 -10.116 -2.034 1.00 96.12 91 SER A C 1
ATOM 730 O O . SER A 1 91 ? 11.280 -10.477 -0.882 1.00 96.12 91 SER A O 1
ATOM 732 N N . PHE A 1 92 ? 11.722 -9.126 -2.619 1.00 96.06 92 PHE A N 1
ATOM 733 C CA . PHE A 1 92 ? 12.761 -8.362 -1.928 1.00 96.06 92 PHE A CA 1
ATOM 734 C C . PHE A 1 92 ? 12.209 -7.609 -0.708 1.00 96.06 92 PHE A C 1
ATOM 736 O O . PHE A 1 92 ? 12.766 -7.719 0.387 1.00 96.06 92 PHE A O 1
ATOM 743 N N . TYR A 1 93 ? 11.109 -6.869 -0.858 1.00 96.25 93 TYR A N 1
ATOM 744 C CA . TYR A 1 93 ? 10.536 -6.097 0.248 1.00 96.25 93 TYR A CA 1
ATOM 745 C C . TYR A 1 93 ? 9.807 -6.966 1.279 1.00 96.25 93 TYR A C 1
ATOM 747 O O . TYR A 1 93 ? 9.801 -6.624 2.463 1.00 96.25 93 TYR A O 1
ATOM 755 N N . GLU A 1 94 ? 9.286 -8.127 0.880 1.00 96.19 94 GLU A N 1
ATOM 756 C CA . GLU A 1 94 ? 8.783 -9.145 1.805 1.00 96.19 94 GLU A CA 1
ATOM 757 C C . GLU A 1 94 ? 9.865 -9.696 2.732 1.00 96.19 94 GLU A C 1
ATOM 759 O O . GLU A 1 94 ? 9.627 -9.830 3.935 1.00 96.19 94 GLU A O 1
ATOM 764 N N . GLU A 1 95 ? 11.036 -10.036 2.182 1.00 95.69 95 GLU A N 1
ATOM 765 C CA . GLU A 1 95 ? 12.174 -10.543 2.956 1.00 95.69 95 GLU A CA 1
ATOM 766 C C . GLU A 1 95 ? 12.656 -9.481 3.949 1.00 95.69 95 GLU A C 1
ATOM 768 O O . GLU A 1 95 ? 12.945 -9.774 5.111 1.00 95.69 95 GLU A O 1
ATOM 773 N N . LYS A 1 96 ? 12.707 -8.222 3.500 1.00 94.88 96 LYS A N 1
ATOM 774 C CA . LYS A 1 96 ? 13.143 -7.088 4.319 1.00 94.88 96 LYS A CA 1
ATOM 775 C C . LYS A 1 96 ? 12.086 -6.572 5.287 1.00 94.88 96 LYS A C 1
ATOM 777 O O . LYS A 1 96 ? 12.437 -5.770 6.150 1.00 94.88 96 LYS A O 1
ATOM 782 N N . LYS A 1 97 ? 10.832 -7.018 5.163 1.00 95.81 97 LYS A N 1
ATOM 783 C CA . LYS A 1 97 ? 9.690 -6.492 5.926 1.00 95.81 97 LYS A CA 1
ATOM 784 C C . LYS A 1 97 ? 9.568 -4.967 5.792 1.00 95.81 97 LYS A C 1
ATOM 786 O O . LYS A 1 97 ? 9.356 -4.250 6.768 1.00 95.81 97 LYS A O 1
ATOM 791 N N . ALA A 1 98 ? 9.755 -4.472 4.570 1.00 95.69 98 ALA A N 1
ATOM 792 C CA . ALA A 1 98 ? 9.717 -3.052 4.237 1.00 95.69 98 ALA A CA 1
ATOM 793 C C . ALA A 1 98 ? 8.268 -2.632 3.947 1.00 95.69 98 ALA A C 1
ATOM 795 O O . ALA A 1 98 ? 7.835 -2.543 2.799 1.00 95.69 98 ALA A O 1
ATOM 796 N N . TYR A 1 99 ? 7.480 -2.482 5.011 1.00 95.81 99 TYR A N 1
ATOM 797 C CA . TYR A 1 99 ? 6.025 -2.421 4.890 1.00 95.81 99 TYR A CA 1
ATOM 798 C C . TYR A 1 99 ? 5.498 -1.188 4.157 1.00 95.81 99 TYR A C 1
ATOM 800 O O . TYR A 1 99 ? 4.511 -1.316 3.446 1.00 95.81 99 TYR A O 1
ATOM 808 N N . ALA A 1 100 ? 6.164 -0.035 4.255 1.00 93.69 100 ALA A N 1
ATOM 809 C CA . ALA A 1 100 ? 5.788 1.137 3.465 1.00 93.69 100 ALA A CA 1
ATOM 810 C C . ALA A 1 100 ? 5.896 0.843 1.958 1.00 93.69 100 ALA A C 1
ATOM 812 O O . ALA A 1 100 ? 4.954 1.055 1.206 1.00 93.69 100 ALA A O 1
ATOM 813 N N . GLN A 1 101 ? 7.010 0.255 1.512 1.00 94.06 101 GLN A N 1
ATOM 814 C CA . GLN A 1 101 ? 7.206 -0.116 0.109 1.00 94.06 101 GLN A CA 1
ATOM 815 C C . GLN A 1 101 ? 6.204 -1.184 -0.347 1.00 94.06 101 GLN A C 1
ATOM 817 O O . GLN A 1 101 ? 5.718 -1.112 -1.477 1.00 94.06 101 GLN A O 1
ATOM 822 N N . LEU A 1 102 ? 5.875 -2.147 0.521 1.00 96.00 102 LEU A N 1
ATOM 823 C CA . LEU A 1 102 ? 4.848 -3.155 0.244 1.00 96.00 102 LEU A CA 1
ATOM 824 C C . LEU A 1 102 ? 3.458 -2.532 0.072 1.00 96.00 102 LEU A C 1
ATOM 826 O O . LEU A 1 102 ? 2.760 -2.917 -0.862 1.00 96.00 102 LEU A O 1
ATOM 830 N N . ASP A 1 103 ? 3.081 -1.561 0.908 1.00 94.50 103 ASP A N 1
ATOM 831 C CA . ASP A 1 103 ? 1.807 -0.841 0.782 1.00 94.50 103 ASP A CA 1
ATOM 832 C C . ASP A 1 103 ? 1.684 -0.165 -0.589 1.00 94.50 103 ASP A C 1
ATOM 834 O O . ASP A 1 103 ? 0.759 -0.455 -1.350 1.00 94.50 103 ASP A O 1
ATOM 838 N N . PHE A 1 104 ? 2.698 0.619 -0.969 1.00 90.75 104 PHE A N 1
ATOM 839 C CA . PHE A 1 104 ? 2.771 1.248 -2.290 1.00 90.75 104 PHE A CA 1
ATOM 840 C C . PHE A 1 104 ? 2.710 0.230 -3.437 1.00 90.75 104 PHE A C 1
ATOM 842 O O . PHE A 1 104 ? 2.079 0.493 -4.464 1.00 90.75 104 PHE A O 1
ATOM 849 N N . LEU A 1 105 ? 3.352 -0.936 -3.285 1.00 93.50 105 LEU A N 1
ATOM 850 C CA . LEU A 1 105 ? 3.331 -1.974 -4.316 1.00 93.50 105 LEU A CA 1
ATOM 851 C C . LEU A 1 105 ? 1.937 -2.571 -4.488 1.00 93.50 105 LEU A C 1
ATOM 853 O O . LEU A 1 105 ? 1.483 -2.741 -5.618 1.00 93.50 105 LEU A O 1
ATOM 857 N N . PHE A 1 106 ? 1.269 -2.892 -3.377 1.00 93.00 106 PHE A N 1
ATOM 858 C CA . PHE A 1 106 ? -0.083 -3.441 -3.392 1.00 93.00 106 PHE A CA 1
ATOM 859 C C . PHE A 1 106 ? -1.086 -2.423 -3.941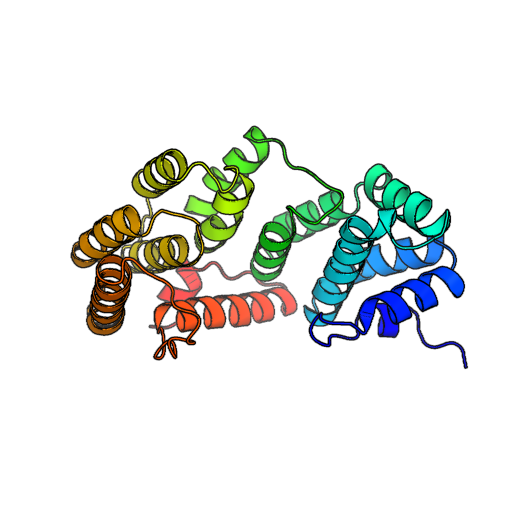 1.00 93.00 106 PHE A C 1
ATOM 861 O O . PHE A 1 106 ? -1.896 -2.787 -4.791 1.00 93.00 106 PHE A O 1
ATOM 868 N N . ALA A 1 107 ? -0.963 -1.146 -3.569 1.00 88.88 107 ALA A N 1
ATOM 869 C CA . ALA A 1 107 ? -1.786 -0.065 -4.111 1.00 88.88 107 ALA A CA 1
ATOM 870 C C . ALA A 1 107 ? -1.627 0.090 -5.637 1.00 88.88 107 ALA A C 1
ATOM 872 O O . ALA A 1 107 ? -2.592 0.345 -6.359 1.00 88.88 107 ALA A O 1
ATOM 873 N N . ALA A 1 108 ? -0.409 -0.088 -6.158 1.00 87.50 108 ALA A N 1
ATOM 874 C CA . ALA A 1 108 ? -0.132 0.016 -7.588 1.00 87.50 108 ALA A CA 1
ATOM 875 C C . ALA A 1 108 ? -0.474 -1.258 -8.382 1.00 87.50 108 ALA A C 1
ATOM 877 O O . ALA A 1 108 ? -0.515 -1.203 -9.610 1.00 87.50 108 ALA A O 1
ATOM 878 N N . MET A 1 109 ? -0.719 -2.392 -7.719 1.00 88.31 109 MET A N 1
ATOM 879 C CA . MET A 1 109 ? -0.654 -3.725 -8.326 1.00 88.31 109 MET A CA 1
ATOM 880 C C . MET A 1 109 ? -1.592 -3.930 -9.517 1.00 88.31 109 MET A C 1
ATOM 882 O O . MET A 1 109 ? -1.162 -4.458 -10.538 1.00 88.31 109 MET A O 1
ATOM 886 N N . ARG A 1 110 ? -2.835 -3.436 -9.433 1.00 82.44 110 ARG A N 1
ATOM 887 C CA . ARG A 1 110 ? -3.822 -3.500 -10.533 1.00 82.44 110 ARG A CA 1
ATOM 888 C C . ARG A 1 110 ? -3.356 -2.791 -11.813 1.00 82.44 110 ARG A C 1
ATOM 890 O O . ARG A 1 110 ? -3.881 -3.038 -12.891 1.00 82.44 110 ARG A O 1
ATOM 897 N N . ASN A 1 111 ? -2.370 -1.908 -11.688 1.00 83.88 111 ASN A N 1
ATOM 898 C CA . ASN A 1 111 ? -1.876 -1.044 -12.750 1.00 83.88 111 ASN A CA 1
ATOM 899 C C . ASN A 1 111 ? -0.431 -1.371 -13.139 1.00 83.88 111 ASN A C 1
ATOM 901 O O . ASN A 1 111 ? 0.259 -0.548 -13.738 1.00 83.88 111 ASN A O 1
ATOM 905 N N . LEU A 1 112 ? 0.042 -2.567 -12.796 1.00 89.00 112 LEU A N 1
ATOM 906 C CA . LEU A 1 112 ? 1.355 -3.068 -13.174 1.00 89.00 112 LEU A CA 1
ATOM 907 C C . LEU A 1 112 ? 1.205 -4.253 -14.138 1.00 89.00 112 LEU A C 1
ATOM 909 O O . LEU A 1 112 ? 0.189 -4.945 -14.114 1.00 89.00 112 LEU A O 1
ATOM 913 N N . PRO A 1 113 ? 2.224 -4.540 -14.969 1.00 88.69 113 PRO A N 1
ATOM 914 C CA . PRO A 1 113 ? 2.242 -5.704 -15.852 1.00 88.69 113 PRO A CA 1
ATOM 915 C C . PRO A 1 113 ? 2.536 -6.996 -15.061 1.00 88.69 113 PRO A C 1
ATOM 917 O O . PRO A 1 113 ? 3.469 -7.732 -15.378 1.00 88.69 113 PRO A O 1
ATOM 920 N N . PHE A 1 114 ? 1.788 -7.231 -13.985 1.00 87.94 114 PHE A N 1
ATOM 921 C CA . PHE A 1 114 ? 1.970 -8.309 -13.023 1.00 87.94 114 PHE A CA 1
ATOM 922 C C . PHE A 1 114 ? 0.643 -8.592 -12.314 1.00 87.94 114 PHE A C 1
ATOM 924 O O . PHE A 1 114 ? -0.019 -7.664 -11.860 1.00 87.94 114 PHE A O 1
ATOM 931 N N . GLU A 1 115 ? 0.284 -9.866 -12.182 1.00 84.94 115 GLU A N 1
ATOM 932 C CA . GLU A 1 115 ? -0.947 -10.294 -11.520 1.00 84.94 115 GLU A CA 1
ATOM 933 C C . GLU A 1 115 ? -0.628 -11.373 -10.483 1.00 84.94 115 GLU A C 1
ATOM 935 O O . GLU A 1 115 ? 0.100 -12.332 -10.758 1.00 84.94 115 GLU A O 1
ATOM 940 N N . LEU A 1 116 ? -1.172 -11.213 -9.277 1.00 87.88 116 LEU A N 1
ATOM 941 C CA . LEU A 1 116 ? -1.141 -12.250 -8.255 1.00 87.88 116 LEU A CA 1
ATOM 942 C C . LEU A 1 116 ? -2.357 -13.156 -8.404 1.00 87.88 116 LEU A C 1
ATOM 944 O O . LEU A 1 116 ? -3.474 -12.683 -8.592 1.00 87.88 116 LEU A O 1
ATOM 948 N N . SER A 1 117 ? -2.159 -14.461 -8.215 1.00 89.56 117 SER A N 1
ATOM 949 C CA . SER A 1 117 ? -3.298 -15.368 -8.091 1.00 89.56 117 SER A CA 1
ATOM 950 C C . SER A 1 117 ? -4.102 -15.052 -6.824 1.00 89.56 117 SER A C 1
ATOM 952 O O . SER A 1 117 ? -3.550 -14.600 -5.813 1.00 89.56 117 SER A O 1
ATOM 954 N N . LYS A 1 118 ? -5.404 -15.351 -6.845 1.00 89.00 118 LYS A N 1
ATOM 955 C CA . LYS A 1 118 ? -6.291 -15.173 -5.682 1.00 89.00 118 LYS A CA 1
ATOM 956 C C . LYS A 1 118 ? -5.764 -15.905 -4.449 1.00 89.00 118 LYS A C 1
ATOM 958 O O . LYS A 1 118 ? -5.768 -15.355 -3.353 1.00 89.00 118 LYS A O 1
ATOM 963 N N . GLU A 1 119 ? -5.229 -17.112 -4.629 1.00 92.50 119 GLU A N 1
ATOM 964 C CA . GLU A 1 119 ? -4.631 -17.907 -3.552 1.00 92.50 119 GLU A CA 1
ATOM 965 C C . GLU A 1 119 ? -3.426 -17.198 -2.934 1.00 92.50 119 GLU A C 1
ATOM 967 O O . GLU A 1 119 ? -3.234 -17.234 -1.719 1.00 92.50 119 GLU A O 1
ATOM 972 N N . LYS A 1 120 ? -2.608 -16.542 -3.761 1.00 92.69 120 LYS A N 1
ATOM 973 C CA . LYS A 1 120 ? -1.430 -15.819 -3.293 1.00 92.69 120 LYS A CA 1
ATOM 974 C C . LYS A 1 120 ? -1.813 -14.553 -2.527 1.00 92.69 120 LYS A C 1
ATOM 976 O O . LYS A 1 120 ? -1.200 -14.266 -1.500 1.00 92.69 120 LYS A O 1
ATOM 981 N N . ILE A 1 121 ? -2.848 -13.840 -2.969 1.00 92.25 121 ILE A N 1
ATOM 982 C CA . ILE A 1 121 ? -3.393 -12.684 -2.245 1.00 92.25 121 ILE A CA 1
ATOM 983 C C . ILE A 1 121 ? -3.975 -13.123 -0.896 1.00 92.25 121 ILE A C 1
ATOM 985 O O . ILE A 1 121 ? -3.680 -12.511 0.127 1.00 92.25 121 ILE A O 1
ATOM 989 N N . GLU A 1 122 ? -4.714 -14.233 -0.855 1.00 91.75 122 GLU A N 1
ATOM 990 C CA . GLU A 1 122 ? -5.231 -14.796 0.400 1.00 91.75 122 GLU A CA 1
ATOM 991 C C . GLU A 1 122 ? -4.113 -15.191 1.373 1.00 91.75 122 GLU A C 1
ATOM 993 O O . GLU A 1 122 ? -4.212 -14.934 2.574 1.00 91.75 122 GLU A O 1
ATOM 998 N N . GLN A 1 123 ? -3.005 -15.749 0.874 1.00 94.56 123 GLN A N 1
ATOM 999 C CA . GLN A 1 123 ? -1.818 -16.003 1.697 1.00 94.56 123 GLN A CA 1
ATOM 1000 C C . GLN A 1 123 ? -1.233 -14.709 2.279 1.00 94.56 123 GLN A C 1
ATOM 1002 O O . GLN A 1 123 ? -0.810 -14.702 3.436 1.00 94.56 123 GLN A O 1
ATOM 1007 N N . TYR A 1 124 ? -1.213 -13.613 1.512 1.00 95.69 124 TYR A N 1
ATOM 1008 C CA . TYR A 1 124 ? -0.777 -12.315 2.030 1.00 95.69 124 TYR A CA 1
ATOM 1009 C C . TYR A 1 124 ? -1.729 -11.769 3.086 1.00 95.69 124 TYR A C 1
ATOM 1011 O O . TYR A 1 124 ? -1.256 -11.320 4.125 1.00 95.69 124 TYR A O 1
ATOM 1019 N N . ILE A 1 125 ? -3.044 -11.862 2.879 1.00 93.75 125 ILE A N 1
ATOM 1020 C CA . ILE A 1 125 ? -4.032 -11.437 3.879 1.00 93.75 125 ILE A CA 1
ATOM 1021 C C . ILE A 1 125 ? -3.819 -12.206 5.187 1.00 93.75 125 ILE A C 1
ATOM 1023 O O . ILE A 1 125 ? -3.650 -11.590 6.235 1.00 93.75 125 ILE A O 1
ATOM 1027 N N . GLN A 1 126 ? -3.715 -13.538 5.129 1.00 93.12 126 GLN A N 1
ATOM 1028 C CA . GLN A 1 126 ? -3.471 -14.372 6.315 1.00 93.12 126 GLN A CA 1
ATOM 1029 C C . GLN A 1 126 ? -2.153 -14.036 7.027 1.00 93.12 126 GLN A C 1
ATOM 1031 O O . GLN A 1 126 ? -2.068 -14.097 8.255 1.00 93.12 126 GLN A O 1
ATOM 1036 N N . ARG A 1 127 ? -1.106 -13.710 6.261 1.00 95.19 127 ARG A N 1
ATOM 1037 C CA . ARG A 1 127 ? 0.197 -13.310 6.801 1.00 95.19 127 ARG A CA 1
ATOM 1038 C C . ARG A 1 127 ? 0.109 -11.954 7.498 1.00 95.19 127 ARG A C 1
ATOM 1040 O O . ARG A 1 127 ? 0.537 -11.826 8.645 1.00 95.19 127 ARG A O 1
ATOM 1047 N N . TYR A 1 128 ? -0.426 -10.950 6.813 1.00 95.69 128 TYR A N 1
ATOM 1048 C CA . TYR A 1 128 ? -0.378 -9.566 7.271 1.00 95.69 128 TYR A CA 1
ATOM 1049 C C . TYR A 1 128 ? -1.456 -9.215 8.286 1.00 95.69 128 TYR A C 1
ATOM 1051 O O . TYR A 1 128 ? -1.216 -8.312 9.074 1.00 95.69 128 TYR A O 1
ATOM 1059 N N . GLU A 1 129 ? -2.540 -9.988 8.392 1.00 93.25 129 GLU A N 1
ATOM 1060 C CA . GLU A 1 129 ? -3.454 -9.918 9.543 1.00 93.25 129 GLU A CA 1
ATOM 1061 C C . GLU A 1 129 ? -2.697 -10.046 10.877 1.00 93.25 129 GLU A C 1
ATOM 1063 O O . GLU A 1 129 ? -3.028 -9.368 11.846 1.00 93.25 129 GLU A O 1
ATOM 1068 N N . LYS A 1 130 ? -1.621 -10.846 10.904 1.00 91.25 130 LYS A N 1
ATOM 1069 C CA . LYS A 1 130 ? -0.776 -11.055 12.090 1.00 91.25 130 LYS A CA 1
ATOM 1070 C C . LYS A 1 130 ? 0.477 -10.189 12.099 1.00 91.25 130 LYS A C 1
ATOM 1072 O O . LYS A 1 130 ? 0.874 -9.686 13.142 1.00 91.25 130 LYS A O 1
ATOM 1077 N N . GLU A 1 131 ? 1.151 -10.082 10.956 1.00 92.88 131 GLU A N 1
ATOM 1078 C CA . GLU A 1 131 ? 2.468 -9.444 10.882 1.00 92.88 131 GLU A CA 1
ATOM 1079 C C . GLU A 1 131 ? 2.379 -7.919 10.783 1.00 92.88 131 GLU A C 1
ATOM 1081 O O . GLU A 1 131 ? 3.147 -7.222 11.447 1.00 92.88 131 GLU A O 1
ATOM 1086 N N . ASN A 1 132 ? 1.476 -7.397 9.945 1.00 95.50 132 ASN A N 1
ATOM 1087 C CA . ASN A 1 132 ? 1.306 -5.961 9.788 1.00 95.50 132 ASN A CA 1
ATOM 1088 C C . ASN A 1 132 ? -0.043 -5.583 9.136 1.00 95.50 132 ASN A C 1
ATOM 1090 O O . ASN A 1 132 ? -0.133 -5.451 7.911 1.00 95.50 132 ASN A O 1
ATOM 1094 N N . PRO A 1 133 ? -1.098 -5.410 9.944 1.00 95.25 133 PRO A N 1
ATOM 1095 C CA . PRO A 1 133 ? -2.478 -5.433 9.461 1.00 95.25 133 PRO A CA 1
ATOM 1096 C C . PRO A 1 133 ? -2.912 -4.206 8.650 1.00 95.25 133 PRO A C 1
ATOM 1098 O O . PRO A 1 133 ? -3.923 -4.263 7.957 1.00 95.25 133 PRO A O 1
ATOM 1101 N N . VAL A 1 134 ? -2.139 -3.119 8.653 1.00 95.38 134 VAL A N 1
ATOM 1102 C CA . VAL A 1 134 ? -2.435 -1.935 7.826 1.00 95.38 134 VAL A CA 1
ATOM 1103 C C . VAL A 1 134 ? -2.354 -2.219 6.322 1.00 95.38 134 VAL A C 1
ATOM 1105 O O . VAL A 1 134 ? -3.054 -1.582 5.543 1.00 95.38 134 VAL A O 1
ATOM 1108 N N . LEU A 1 135 ? -1.586 -3.236 5.910 1.00 96.06 135 LEU A N 1
ATOM 1109 C CA . LEU A 1 135 ? -1.478 -3.654 4.504 1.00 96.06 135 LEU A CA 1
ATOM 1110 C C . LEU A 1 135 ? -2.759 -4.308 3.966 1.00 96.06 135 LEU A C 1
ATOM 1112 O O . LEU A 1 135 ? -2.911 -4.479 2.755 1.00 96.06 135 LEU A O 1
ATOM 1116 N N . LEU A 1 136 ? -3.682 -4.701 4.852 1.00 95.00 136 LEU A N 1
ATOM 1117 C CA . LEU A 1 136 ? -4.917 -5.375 4.462 1.00 95.00 136 LEU A CA 1
ATOM 1118 C C . LEU A 1 136 ? -5.816 -4.495 3.594 1.00 95.00 136 LEU A C 1
ATOM 1120 O O . LEU A 1 136 ? -6.478 -5.030 2.713 1.00 95.00 136 LEU A O 1
ATOM 1124 N N . ALA A 1 137 ? -5.807 -3.176 3.796 1.00 92.81 137 ALA A N 1
ATOM 1125 C CA . ALA A 1 137 ? -6.552 -2.226 2.971 1.00 92.81 137 ALA A CA 1
ATOM 1126 C C . ALA A 1 137 ? -6.266 -2.429 1.474 1.00 92.81 137 ALA A C 1
ATOM 1128 O O . ALA A 1 137 ? -7.169 -2.712 0.683 1.00 92.81 137 ALA A O 1
ATOM 1129 N N . GLN A 1 138 ? -4.984 -2.388 1.099 1.00 92.25 138 GLN A N 1
ATOM 1130 C CA . GLN A 1 138 ? -4.574 -2.561 -0.292 1.00 92.25 138 GLN A CA 1
ATOM 1131 C C . GLN A 1 138 ? -4.810 -3.991 -0.779 1.00 92.25 138 GLN A C 1
ATOM 1133 O O . GLN A 1 138 ? -5.282 -4.195 -1.893 1.00 92.25 138 GLN A O 1
ATOM 1138 N N . LEU A 1 139 ? -4.544 -5.000 0.052 1.00 92.69 139 LEU A N 1
ATOM 1139 C CA . LEU A 1 139 ? -4.725 -6.402 -0.338 1.00 92.69 139 LEU A CA 1
ATOM 1140 C C . LEU A 1 139 ? -6.190 -6.777 -0.582 1.00 92.69 139 LEU A C 1
ATOM 1142 O O . LEU A 1 139 ? -6.469 -7.545 -1.500 1.00 92.69 139 LEU A O 1
ATOM 1146 N N . LEU A 1 140 ? -7.125 -6.231 0.200 1.00 91.00 140 LEU A N 1
ATOM 1147 C CA . LEU A 1 140 ? -8.560 -6.419 -0.019 1.00 91.00 140 LEU A CA 1
ATOM 1148 C C . LEU A 1 140 ? -9.004 -5.779 -1.335 1.00 91.00 140 LEU A C 1
ATOM 1150 O O . LEU A 1 140 ? -9.738 -6.412 -2.094 1.00 91.00 140 LEU A O 1
ATOM 1154 N N . ASN A 1 141 ? -8.484 -4.586 -1.640 1.00 85.19 141 ASN A N 1
ATOM 1155 C CA . ASN A 1 141 ? -8.680 -3.958 -2.941 1.00 85.19 141 ASN A CA 1
ATOM 1156 C C . ASN A 1 141 ? -8.084 -4.811 -4.071 1.00 85.19 141 ASN A C 1
ATOM 1158 O O . ASN A 1 141 ? -8.684 -4.906 -5.128 1.00 85.19 141 ASN A O 1
ATOM 1162 N N . VAL A 1 142 ? -6.946 -5.485 -3.902 1.00 84.62 142 VAL A N 1
ATOM 1163 C CA . VAL A 1 142 ? -6.413 -6.363 -4.964 1.00 84.62 142 VAL A CA 1
ATOM 1164 C C . VAL A 1 142 ? -7.230 -7.658 -5.114 1.00 84.62 142 VAL A C 1
ATOM 1166 O O . VAL A 1 142 ? -7.437 -8.107 -6.237 1.00 84.62 142 VAL A O 1
ATOM 1169 N N . LEU A 1 143 ? -7.705 -8.259 -4.015 1.00 79.75 143 LEU A N 1
ATOM 1170 C C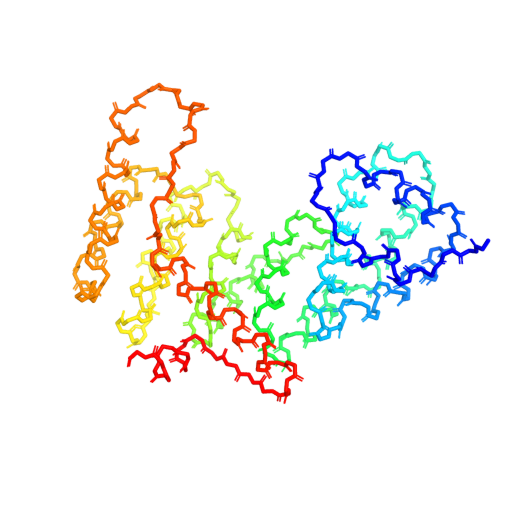A . LEU A 1 143 ? -8.364 -9.575 -4.007 1.00 79.75 143 LEU A CA 1
ATOM 1171 C C . LEU A 1 143 ? -9.726 -9.597 -4.710 1.00 79.75 143 LEU A C 1
ATOM 1173 O O . LEU A 1 143 ? -10.060 -10.572 -5.390 1.00 79.75 143 LEU A O 1
ATOM 1177 N N . ILE A 1 144 ? -10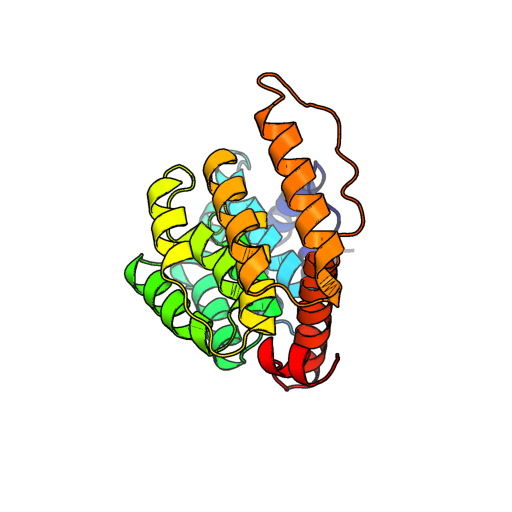.547 -8.582 -4.454 1.00 66.62 144 ILE A N 1
ATOM 1178 C CA . ILE A 1 144 ? -11.940 -8.551 -4.891 1.00 66.62 144 ILE A CA 1
ATOM 1179 C C . ILE A 1 144 ? -12.044 -7.489 -5.976 1.00 66.62 144 ILE A C 1
ATOM 1181 O O . ILE A 1 144 ? -11.682 -6.337 -5.738 1.00 66.62 144 ILE A O 1
ATOM 1185 N N . ASP A 1 145 ? -12.518 -7.875 -7.167 1.00 62.62 145 ASP A N 1
ATOM 1186 C CA . ASP A 1 145 ? -12.935 -6.906 -8.185 1.00 62.62 145 ASP A CA 1
ATOM 1187 C C . ASP A 1 145 ? -13.823 -5.870 -7.498 1.00 62.62 145 ASP A C 1
ATOM 1189 O O . ASP A 1 145 ? -14.716 -6.240 -6.734 1.00 62.62 145 ASP A O 1
ATOM 1193 N N . SER A 1 146 ? -13.541 -4.585 -7.723 1.00 56.09 146 SER A N 1
ATOM 1194 C CA . SER A 1 146 ? -14.087 -3.441 -6.964 1.00 56.09 146 SER A CA 1
ATOM 1195 C C . SER A 1 146 ? -15.617 -3.371 -6.899 1.00 56.09 146 SER A C 1
ATOM 1197 O O . SER A 1 146 ? -16.157 -2.550 -6.170 1.00 56.09 146 SER A O 1
ATOM 1199 N N . ASP A 1 147 ? -16.311 -4.248 -7.616 1.00 62.59 147 ASP A N 1
ATOM 1200 C CA . ASP A 1 147 ? -17.747 -4.208 -7.831 1.00 62.59 147 ASP A CA 1
ATOM 1201 C C . ASP A 1 147 ? -18.516 -5.191 -6.920 1.00 62.59 147 ASP A C 1
ATOM 1203 O O . ASP A 1 147 ? -19.741 -5.263 -6.995 1.00 62.59 147 ASP A O 1
ATOM 1207 N N . ASN A 1 148 ? -17.840 -5.953 -6.042 1.00 80.19 148 ASN A N 1
ATOM 1208 C CA . ASN A 1 148 ? -18.496 -6.875 -5.097 1.00 80.19 148 ASN A CA 1
ATOM 1209 C C . ASN A 1 148 ? -18.383 -6.417 -3.628 1.00 80.19 148 ASN A C 1
ATOM 1211 O O . ASN A 1 148 ? -17.673 -7.020 -2.815 1.00 80.19 148 ASN A O 1
ATOM 1215 N N . SER A 1 149 ? -19.129 -5.357 -3.294 1.00 81.25 149 SER A N 1
ATOM 1216 C CA . SER A 1 149 ? -19.206 -4.779 -1.939 1.00 81.25 149 SER A CA 1
ATOM 1217 C C . SER A 1 149 ? -19.598 -5.805 -0.865 1.00 81.25 149 SER A C 1
ATOM 1219 O O . SER A 1 149 ? -18.994 -5.844 0.206 1.00 81.25 149 SER A O 1
ATOM 1221 N N . GLU A 1 150 ? -20.561 -6.691 -1.147 1.00 85.69 150 GLU A N 1
ATOM 1222 C CA . GLU A 1 150 ? -21.045 -7.678 -0.169 1.00 85.69 150 GLU A CA 1
ATOM 1223 C C . GLU A 1 150 ? -19.940 -8.669 0.233 1.00 85.69 150 GLU A C 1
ATOM 1225 O O . GLU A 1 150 ? -19.739 -8.950 1.419 1.00 85.69 150 GLU A O 1
ATOM 1230 N N . ALA A 1 151 ? -19.164 -9.160 -0.740 1.00 86.75 151 ALA A N 1
ATOM 1231 C CA . ALA A 1 151 ? -18.026 -10.033 -0.465 1.00 86.75 151 ALA A CA 1
ATOM 1232 C C . ALA A 1 151 ? -16.929 -9.315 0.340 1.00 86.75 151 ALA A C 1
ATOM 1234 O O . ALA A 1 151 ? -16.340 -9.919 1.243 1.00 86.75 151 ALA A O 1
ATOM 1235 N N . LEU A 1 152 ? -16.678 -8.032 0.048 1.00 87.19 152 LEU A N 1
ATOM 1236 C CA . LEU A 1 152 ? -15.716 -7.204 0.783 1.00 87.19 152 LEU A CA 1
ATOM 1237 C C . LEU A 1 152 ? -16.147 -6.997 2.236 1.00 87.19 152 LEU A C 1
ATOM 1239 O O . LEU A 1 152 ? -15.353 -7.258 3.144 1.00 87.19 152 LEU A O 1
ATOM 1243 N N . LYS A 1 153 ? -17.411 -6.627 2.472 1.00 90.06 153 LYS A N 1
ATOM 1244 C CA . LYS A 1 153 ? -17.987 -6.510 3.820 1.00 90.06 153 LYS A CA 1
ATOM 1245 C C . LYS A 1 153 ? -17.855 -7.824 4.587 1.00 90.06 153 LYS A C 1
ATOM 1247 O O . LYS A 1 153 ? -17.328 -7.843 5.698 1.00 90.06 153 LYS A O 1
ATOM 1252 N N . ALA A 1 154 ? -18.248 -8.941 3.974 1.00 90.06 154 ALA A N 1
ATOM 1253 C CA . ALA A 1 154 ? -18.154 -10.255 4.602 1.00 90.06 154 ALA A CA 1
ATOM 1254 C C . ALA A 1 154 ? -16.706 -10.650 4.943 1.00 90.06 154 ALA A C 1
ATOM 1256 O O . ALA A 1 154 ? -16.478 -11.391 5.904 1.00 90.06 154 ALA A O 1
ATOM 1257 N N . ARG A 1 155 ? -15.714 -10.185 4.169 1.00 89.50 155 ARG A N 1
ATOM 1258 C CA . ARG A 1 155 ? -14.294 -10.392 4.482 1.00 89.50 155 ARG A CA 1
ATOM 1259 C C . ARG A 1 155 ? -13.846 -9.503 5.637 1.00 89.50 155 ARG A C 1
ATOM 1261 O O . ARG A 1 155 ? -13.225 -10.023 6.561 1.00 89.50 155 ARG A O 1
ATOM 1268 N N . TYR A 1 156 ? -14.200 -8.220 5.608 1.00 92.06 156 TYR A N 1
ATOM 1269 C CA . TYR A 1 156 ? -13.927 -7.247 6.668 1.00 92.06 156 TYR A CA 1
ATOM 1270 C C . TYR A 1 156 ? -14.460 -7.711 8.034 1.00 92.06 156 TYR A C 1
ATOM 1272 O O . TYR A 1 156 ? -13.735 -7.694 9.030 1.00 92.06 156 TYR A O 1
ATOM 1280 N N . GLU A 1 157 ? -15.703 -8.192 8.091 1.00 91.62 157 GLU A N 1
ATOM 1281 C CA . GLU A 1 157 ? -16.332 -8.634 9.344 1.00 91.62 157 GLU A CA 1
ATOM 1282 C C . GLU A 1 157 ? -15.665 -9.879 9.949 1.00 91.62 157 GLU A C 1
ATOM 1284 O O . GLU A 1 157 ? -15.751 -10.096 11.155 1.00 91.62 157 GLU A O 1
ATOM 1289 N N . LYS A 1 158 ? -14.965 -10.680 9.135 1.00 91.31 158 LYS A N 1
ATOM 1290 C CA . LYS A 1 158 ? -14.237 -11.881 9.577 1.00 91.31 158 LYS A CA 1
ATOM 1291 C C . LYS A 1 158 ? -12.806 -11.612 10.034 1.00 91.31 158 LYS A C 1
ATOM 1293 O O . LYS A 1 158 ? -12.187 -12.533 10.562 1.00 91.31 158 LYS A O 1
ATOM 1298 N N . LEU A 1 159 ? -12.265 -10.417 9.791 1.00 91.06 159 LEU A N 1
ATOM 1299 C CA . LEU A 1 159 ? -10.927 -10.062 10.266 1.00 91.06 159 LEU A CA 1
ATOM 1300 C C . LEU A 1 159 ? -10.895 -10.092 11.791 1.00 91.06 159 LEU A C 1
ATOM 1302 O O . LEU A 1 159 ? -11.887 -9.753 12.436 1.00 91.06 159 LEU A O 1
ATOM 1306 N N . SER A 1 160 ? -9.762 -10.482 12.359 1.00 84.06 160 SER A N 1
ATOM 1307 C CA . SER A 1 160 ? -9.563 -10.541 13.802 1.00 84.06 160 SER A CA 1
ATOM 1308 C C . SER A 1 160 ? -8.176 -10.031 14.163 1.00 84.06 160 SER A C 1
ATOM 1310 O O . SER A 1 160 ? -7.198 -10.335 13.485 1.00 84.06 160 SER A O 1
ATOM 1312 N N . PHE A 1 161 ? -8.078 -9.252 15.235 1.00 89.00 161 PHE A N 1
ATOM 1313 C CA . PHE A 1 161 ? -6.815 -8.660 15.660 1.00 89.00 161 PHE A CA 1
ATOM 1314 C C . PHE A 1 161 ? -6.648 -8.841 17.168 1.00 89.00 161 PHE A C 1
ATOM 1316 O O . PHE A 1 161 ? -7.619 -8.871 17.914 1.00 89.00 161 PHE A O 1
ATOM 1323 N N . GLU A 1 162 ? -5.407 -9.003 17.627 1.00 78.38 162 GLU A N 1
ATOM 1324 C CA . GLU A 1 162 ? -5.146 -9.322 19.038 1.00 78.38 162 GLU A CA 1
ATOM 1325 C C . GLU A 1 162 ? -5.205 -8.102 19.970 1.00 78.38 162 GLU A C 1
ATOM 1327 O O . GLU A 1 162 ? -5.438 -8.259 21.166 1.00 78.38 162 GLU A O 1
ATOM 1332 N N . ALA A 1 163 ? -4.943 -6.896 19.460 1.00 85.81 163 ALA A N 1
ATOM 1333 C CA . ALA A 1 163 ? -4.869 -5.676 20.261 1.00 85.81 163 ALA A CA 1
ATOM 1334 C C . ALA A 1 163 ? -5.975 -4.697 19.856 1.00 85.81 163 ALA A C 1
ATOM 1336 O O . ALA A 1 163 ? -6.040 -4.323 18.689 1.00 85.81 163 ALA A O 1
ATOM 1337 N N . GLU A 1 164 ? -6.781 -4.243 20.820 1.00 86.88 164 GLU A N 1
ATOM 1338 C CA . GLU A 1 164 ? -7.959 -3.389 20.578 1.00 86.88 164 GLU A CA 1
ATOM 1339 C C . GLU A 1 164 ? -7.613 -2.085 19.837 1.00 86.88 164 GLU A C 1
ATOM 1341 O O . GLU A 1 164 ? -8.267 -1.746 18.855 1.00 86.88 164 GLU A O 1
ATOM 1346 N N . ASP A 1 165 ? -6.531 -1.397 20.223 1.00 87.81 165 ASP A N 1
ATOM 1347 C CA . ASP A 1 165 ? -6.095 -0.162 19.545 1.00 87.81 165 ASP A CA 1
ATOM 1348 C C . ASP A 1 165 ? -5.684 -0.403 18.082 1.00 87.81 165 ASP A C 1
ATOM 1350 O O . ASP A 1 165 ? -5.947 0.422 17.204 1.00 87.81 165 ASP A O 1
ATOM 1354 N N . VAL A 1 166 ? -5.045 -1.548 17.809 1.00 91.69 166 VAL A N 1
ATOM 1355 C CA . VAL A 1 166 ? -4.679 -1.963 16.446 1.00 91.69 166 VAL A CA 1
ATOM 1356 C C . VAL A 1 166 ? -5.936 -2.325 15.666 1.00 91.69 166 VAL A C 1
ATOM 1358 O O . VAL A 1 166 ? -6.083 -1.903 14.522 1.00 91.69 166 VAL A O 1
ATOM 1361 N N . GLU A 1 167 ? -6.841 -3.085 16.287 1.00 94.31 167 GLU A N 1
ATOM 1362 C CA . GLU A 1 167 ? -8.105 -3.501 15.690 1.00 94.31 167 GLU A CA 1
ATOM 1363 C C . GLU A 1 167 ? -8.916 -2.295 15.233 1.00 94.31 167 GLU A C 1
ATOM 1365 O O . GLU A 1 167 ? -9.323 -2.229 14.074 1.00 94.31 167 GLU A O 1
ATOM 1370 N N . PHE A 1 168 ? -9.115 -1.328 16.127 1.00 95.00 168 PHE A N 1
ATOM 1371 C CA . PHE A 1 168 ? -9.877 -0.129 15.830 1.00 95.00 168 PHE A CA 1
ATOM 1372 C C . PHE A 1 168 ? -9.261 0.656 14.665 1.00 95.00 168 PHE A C 1
ATOM 1374 O O . PHE A 1 168 ? -9.949 0.911 13.675 1.00 95.00 168 PHE A O 1
ATOM 1381 N N . ALA A 1 169 ? -7.966 0.984 14.743 1.00 95.25 169 ALA A N 1
ATOM 1382 C CA . ALA A 1 169 ? -7.301 1.796 13.725 1.00 95.25 169 ALA A CA 1
ATOM 1383 C C . ALA A 1 169 ? -7.277 1.110 12.349 1.00 95.25 169 ALA A C 1
ATOM 1385 O O . ALA A 1 169 ? -7.579 1.742 11.338 1.00 95.25 169 ALA A O 1
ATOM 1386 N N . VAL A 1 170 ? -6.974 -0.193 12.295 1.00 95.69 170 VAL A N 1
ATOM 1387 C CA . VAL A 1 170 ? -6.943 -0.950 11.033 1.00 95.69 170 VAL A CA 1
ATOM 1388 C C . VAL A 1 170 ? -8.337 -1.080 10.441 1.00 95.69 170 VAL A C 1
ATOM 1390 O O . VAL A 1 170 ? -8.515 -0.862 9.244 1.00 95.69 170 VAL A O 1
ATOM 1393 N N . ARG A 1 171 ? -9.340 -1.441 11.248 1.00 96.06 171 ARG A N 1
ATOM 1394 C CA . ARG A 1 171 ? -10.707 -1.583 10.744 1.00 96.06 171 ARG A CA 1
ATOM 1395 C C . ARG A 1 171 ? -11.245 -0.259 10.224 1.00 96.06 171 ARG A C 1
ATOM 1397 O O . ARG A 1 171 ? -11.880 -0.258 9.175 1.00 96.06 171 ARG A O 1
ATOM 1404 N N . TYR A 1 172 ? -10.991 0.839 10.930 1.00 95.94 172 TYR A N 1
ATOM 1405 C CA . TYR A 1 172 ? -11.347 2.171 10.456 1.00 95.94 172 TYR A CA 1
ATOM 1406 C C . TYR A 1 172 ? -10.662 2.471 9.115 1.00 95.94 172 TYR A C 1
ATOM 1408 O O . TYR A 1 172 ? -11.331 2.806 8.143 1.00 95.94 172 TYR A O 1
ATOM 1416 N N . PHE A 1 173 ? -9.347 2.249 9.028 1.00 95.31 173 PHE A N 1
ATOM 1417 C CA . PHE A 1 173 ? -8.577 2.484 7.806 1.00 95.31 173 PHE A CA 1
ATOM 1418 C C . PHE A 1 173 ? -9.072 1.652 6.611 1.00 95.31 173 PHE A C 1
ATOM 1420 O O . PHE A 1 173 ? -9.160 2.162 5.496 1.00 95.31 173 PHE A O 1
ATOM 1427 N N . ILE A 1 174 ? -9.452 0.389 6.827 1.00 94.44 174 ILE A N 1
ATOM 1428 C CA . ILE A 1 174 ? -10.041 -0.457 5.779 1.00 94.44 174 ILE A CA 1
ATOM 1429 C C . ILE A 1 174 ? -11.367 0.132 5.280 1.00 94.44 174 ILE A C 1
ATOM 1431 O O . ILE A 1 174 ? -11.574 0.194 4.072 1.00 94.44 174 ILE A O 1
ATOM 1435 N N . LEU A 1 175 ? -12.253 0.586 6.174 1.00 93.25 175 LEU A N 1
ATOM 1436 C CA . LEU A 1 175 ? -13.523 1.198 5.763 1.00 93.25 175 LEU A CA 1
ATOM 1437 C C . LEU A 1 175 ? -13.311 2.471 4.937 1.00 93.25 175 LEU A C 1
ATOM 1439 O O . LEU A 1 175 ? -14.084 2.733 4.019 1.00 93.25 175 LEU A O 1
ATOM 1443 N N . GLU A 1 176 ? -12.255 3.230 5.215 1.00 90.75 176 GLU A N 1
ATOM 1444 C CA . GLU A 1 176 ? -11.923 4.433 4.448 1.00 90.75 176 GLU A CA 1
ATOM 1445 C C . GLU A 1 176 ? -11.383 4.140 3.054 1.00 90.75 176 GLU A C 1
ATOM 1447 O O . GLU A 1 176 ? -11.689 4.850 2.098 1.00 90.75 176 GLU A O 1
ATOM 1452 N N . THR A 1 177 ? -10.599 3.079 2.922 1.00 87.31 177 THR A N 1
ATOM 1453 C CA . THR A 1 177 ? -9.787 2.832 1.723 1.00 87.31 177 THR A CA 1
ATOM 1454 C C . THR A 1 177 ? -10.371 1.796 0.775 1.00 87.31 177 THR A C 1
ATOM 1456 O O . THR A 1 177 ? -9.980 1.736 -0.392 1.00 87.31 177 THR A O 1
ATOM 1459 N N . VAL A 1 178 ? -11.291 0.963 1.257 1.00 84.75 178 VAL A N 1
ATOM 1460 C CA . VAL A 1 178 ? -11.908 -0.107 0.475 1.00 84.75 178 VAL A CA 1
ATOM 1461 C C . VAL A 1 178 ? -13.278 0.330 -0.041 1.00 84.75 178 VAL A C 1
ATOM 1463 O O . VAL A 1 178 ? -14.036 1.034 0.636 1.00 84.75 178 VAL A O 1
ATOM 1466 N N . PHE A 1 179 ? -13.604 -0.105 -1.260 1.00 82.88 179 PHE A N 1
ATOM 1467 C CA . PHE A 1 179 ? -14.878 0.183 -1.921 1.00 82.88 179 PHE A CA 1
ATOM 1468 C C . PHE A 1 179 ? -16.018 -0.679 -1.348 1.00 82.88 179 PHE A C 1
ATOM 1470 O O . PHE A 1 179 ? -16.479 -1.643 -1.955 1.00 82.88 179 PHE A O 1
ATOM 1477 N N . ILE A 1 180 ? -16.429 -0.351 -0.125 1.00 85.06 180 ILE A N 1
ATOM 1478 C CA . ILE A 1 180 ? -17.643 -0.862 0.519 1.00 85.06 180 ILE A CA 1
ATOM 1479 C C . ILE A 1 180 ? -18.752 0.173 0.311 1.00 85.06 180 ILE A C 1
ATOM 1481 O O . ILE A 1 180 ? -18.502 1.373 0.401 1.00 85.06 180 ILE A O 1
ATOM 1485 N N . ASP A 1 181 ? -19.968 -0.278 0.027 1.00 86.00 181 ASP A N 1
ATOM 1486 C CA . ASP A 1 181 ? -21.134 0.590 -0.125 1.00 86.00 181 ASP A CA 1
ATOM 1487 C C . ASP A 1 181 ? -21.350 1.483 1.113 1.00 86.00 181 ASP A C 1
ATOM 1489 O O . ASP A 1 181 ? -21.114 1.068 2.250 1.00 86.00 181 ASP A O 1
ATOM 1493 N N . ASN A 1 182 ? -21.806 2.722 0.914 1.00 85.31 182 ASN A N 1
ATOM 1494 C CA . ASN A 1 182 ? -21.930 3.688 2.008 1.00 85.31 182 ASN A CA 1
ATOM 1495 C C . ASN A 1 182 ? -22.946 3.254 3.081 1.00 85.31 182 ASN A C 1
ATOM 1497 O O . ASN A 1 182 ? -22.757 3.592 4.254 1.00 85.31 182 ASN A O 1
ATOM 1501 N N . PHE A 1 183 ? -23.997 2.500 2.730 1.00 87.31 183 PHE A N 1
ATOM 1502 C CA . PHE A 1 183 ? -24.944 1.967 3.716 1.00 87.31 183 PHE A CA 1
ATOM 1503 C C . PHE A 1 183 ? -24.264 0.916 4.595 1.00 87.31 183 PHE A C 1
ATOM 1505 O O . PHE A 1 183 ? -24.425 0.921 5.817 1.00 87.31 183 PHE A O 1
ATOM 1512 N N . ASP A 1 184 ? -23.446 0.061 3.983 1.00 89.19 184 ASP A N 1
ATOM 1513 C CA . ASP A 1 184 ? -22.642 -0.927 4.696 1.00 89.19 184 ASP A CA 1
ATOM 1514 C C . ASP A 1 184 ? -21.562 -0.260 5.562 1.00 89.19 184 ASP A C 1
ATOM 1516 O O . ASP A 1 184 ? -21.374 -0.653 6.718 1.00 89.19 184 ASP A O 1
ATOM 1520 N N . LYS A 1 185 ? -20.900 0.794 5.058 1.00 90.25 185 LYS A N 1
ATOM 1521 C CA . LYS A 1 185 ? -19.928 1.583 5.830 1.00 90.25 185 LYS A CA 1
ATOM 1522 C C . LYS A 1 185 ? -20.557 2.202 7.078 1.00 90.25 185 LYS A C 1
ATOM 1524 O O . LYS A 1 185 ? -19.940 2.132 8.137 1.00 90.25 185 LYS A O 1
ATOM 1529 N N . ASP A 1 186 ? -21.772 2.757 7.000 1.00 89.25 186 ASP A N 1
ATOM 1530 C CA . ASP A 1 186 ? -22.465 3.333 8.170 1.00 89.25 186 ASP A CA 1
ATOM 1531 C C . ASP A 1 186 ? -22.655 2.287 9.273 1.00 89.25 186 ASP A C 1
ATOM 1533 O O . ASP A 1 186 ? -22.345 2.538 10.442 1.00 89.25 186 ASP A O 1
ATOM 1537 N N . GLU A 1 187 ? -23.119 1.090 8.906 1.00 92.12 187 GLU A N 1
ATOM 1538 C CA . GLU A 1 187 ? -23.279 -0.013 9.850 1.00 92.12 187 GLU A CA 1
ATOM 1539 C C . GLU A 1 187 ? -21.932 -0.404 10.476 1.00 92.12 187 GLU A C 1
ATOM 1541 O O . GLU A 1 187 ? -21.824 -0.541 11.700 1.00 92.12 187 GLU A O 1
ATOM 1546 N N . CYS A 1 188 ? -20.891 -0.551 9.654 1.00 94.44 188 CYS A N 1
ATOM 1547 C CA . CYS A 1 188 ? -19.561 -0.927 10.115 1.00 94.44 188 CYS A CA 1
ATOM 1548 C C . CYS A 1 188 ? -18.935 0.136 11.034 1.00 94.44 188 CYS A C 1
ATOM 1550 O O . CYS A 1 188 ? -18.454 -0.219 12.111 1.00 94.44 188 CYS A O 1
ATOM 1552 N N . PHE A 1 189 ? -19.008 1.429 10.699 1.00 95.06 189 PHE A N 1
ATOM 1553 C CA . PHE A 1 189 ? -18.519 2.505 11.570 1.00 95.06 189 PHE A CA 1
ATOM 1554 C C . PHE A 1 189 ? -19.258 2.533 12.910 1.00 95.06 189 PHE A C 1
ATOM 1556 O O . PHE A 1 189 ? -18.631 2.628 13.965 1.00 95.06 189 PHE A O 1
ATOM 1563 N N . LYS A 1 190 ? -20.587 2.363 12.913 1.00 95.19 190 LYS A N 1
ATOM 1564 C CA . LYS A 1 190 ? -21.365 2.282 14.160 1.00 95.19 190 LYS A CA 1
ATOM 1565 C C . LYS A 1 190 ? -20.918 1.121 15.050 1.00 95.19 190 LYS A C 1
ATOM 1567 O O . LYS A 1 190 ? -20.883 1.288 16.270 1.00 95.19 190 LYS A O 1
ATOM 1572 N N . LYS A 1 191 ? -20.555 -0.031 14.469 1.00 95.25 191 LYS A N 1
ATOM 1573 C CA . LYS A 1 191 ? -20.014 -1.186 15.213 1.00 95.25 191 LYS A CA 1
ATOM 1574 C C . LYS A 1 191 ? -18.658 -0.878 15.863 1.00 95.25 191 LYS A C 1
ATOM 1576 O O . LYS A 1 191 ? -18.397 -1.399 16.949 1.00 95.25 191 LYS A O 1
ATOM 1581 N N . LEU A 1 192 ? -17.835 -0.005 15.270 1.00 95.50 192 LEU A N 1
ATOM 1582 C CA . LEU A 1 192 ? -16.529 0.375 15.832 1.00 95.50 192 LEU A CA 1
ATOM 1583 C C . LEU A 1 192 ? -16.623 1.122 17.167 1.00 95.50 192 LEU A C 1
ATOM 1585 O O . LEU A 1 192 ? -15.662 1.087 17.931 1.00 95.50 192 LEU A O 1
ATOM 1589 N N . ARG A 1 193 ? -17.774 1.715 17.520 1.00 95.69 193 ARG A N 1
ATOM 1590 C CA . ARG A 1 193 ? -17.975 2.372 18.829 1.00 95.69 193 ARG A CA 1
ATOM 1591 C C . ARG A 1 193 ? -17.653 1.466 20.015 1.00 95.69 193 ARG A C 1
ATOM 1593 O O . ARG A 1 193 ? -17.190 1.953 21.040 1.00 95.69 193 ARG A O 1
ATOM 1600 N N . ASN A 1 194 ? -17.888 0.162 19.871 1.00 93.19 194 ASN A N 1
ATOM 1601 C CA . ASN A 1 194 ? -17.691 -0.817 20.941 1.00 93.19 194 ASN A CA 1
ATOM 1602 C C . ASN A 1 194 ? -16.219 -1.034 21.310 1.00 93.19 194 ASN A C 1
ATOM 1604 O O . ASN A 1 194 ? -15.938 -1.501 22.407 1.00 93.19 194 ASN A O 1
ATOM 1608 N N . ILE A 1 195 ? -15.308 -0.716 20.392 1.00 93.31 195 ILE A N 1
ATOM 1609 C CA . ILE A 1 195 ? -13.862 -0.918 20.539 1.00 93.31 195 ILE A CA 1
ATOM 1610 C C . ILE A 1 195 ? -13.081 0.389 20.346 1.00 93.31 195 ILE A C 1
ATOM 1612 O O . ILE A 1 195 ? -11.860 0.369 20.258 1.00 93.31 195 ILE A O 1
ATOM 1616 N N . CYS A 1 196 ? -13.776 1.526 20.234 1.00 94.50 196 CYS A N 1
ATOM 1617 C CA . CYS A 1 196 ? -13.170 2.823 19.963 1.00 94.50 196 CYS A CA 1
ATOM 1618 C C . CYS A 1 196 ? -12.446 3.354 21.209 1.00 94.50 196 CYS A C 1
ATOM 1620 O O . CYS A 1 196 ? -13.110 3.635 22.215 1.00 94.50 196 CYS A O 1
ATOM 1622 N N . PRO A 1 197 ? -11.123 3.586 21.145 1.00 92.19 197 PRO A N 1
ATOM 1623 C CA . PRO A 1 197 ? -10.390 4.237 22.224 1.00 92.19 197 PRO A CA 1
ATOM 1624 C C . PRO A 1 197 ? -10.914 5.654 22.472 1.00 92.19 197 PRO A C 1
ATOM 1626 O O . PRO A 1 197 ? -11.294 6.355 21.531 1.00 92.19 197 PRO A O 1
ATOM 1629 N N . ASP A 1 198 ? -10.879 6.110 23.729 1.00 91.94 198 ASP A N 1
ATOM 1630 C CA . ASP A 1 198 ? -11.420 7.417 24.137 1.00 91.94 198 ASP A CA 1
ATOM 1631 C C . ASP A 1 198 ? -10.887 8.584 23.296 1.00 91.94 198 ASP A C 1
ATOM 1633 O O . ASP A 1 198 ? -11.649 9.476 22.925 1.00 91.94 198 ASP A O 1
ATOM 1637 N N . LYS A 1 199 ? -9.594 8.546 22.953 1.00 90.00 199 LYS A N 1
ATOM 1638 C CA . LYS A 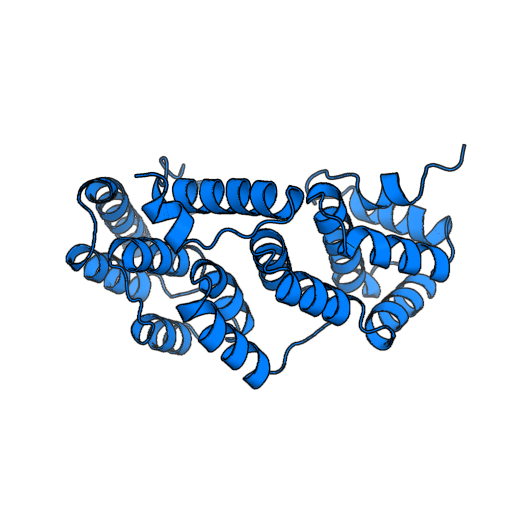1 199 ? -8.926 9.577 22.150 1.00 90.00 199 LYS A CA 1
ATOM 1639 C C . LYS A 1 199 ? -9.499 9.730 20.736 1.00 90.00 199 LYS A C 1
ATOM 1641 O O . LYS A 1 199 ? -9.520 10.842 20.239 1.00 90.00 199 LYS A O 1
ATOM 1646 N N . PHE A 1 200 ? -10.022 8.661 20.132 1.00 92.25 200 PHE A N 1
ATOM 1647 C CA . PHE A 1 200 ? -10.536 8.675 18.755 1.00 92.25 200 PHE A CA 1
ATOM 1648 C C . PHE A 1 200 ? -12.062 8.777 18.669 1.00 92.25 200 PHE A C 1
ATOM 1650 O O . PHE A 1 200 ? -12.626 8.734 17.574 1.00 92.25 200 PHE A O 1
ATOM 1657 N N . LYS A 1 201 ? -12.758 8.924 19.806 1.00 93.88 201 LYS A N 1
ATOM 1658 C CA . LYS A 1 201 ? -14.227 9.005 19.836 1.00 93.88 201 LYS A CA 1
ATOM 1659 C C . LYS A 1 201 ? -14.763 10.123 18.950 1.00 93.88 201 LYS A C 1
ATOM 1661 O O . LYS A 1 201 ? -15.710 9.897 18.207 1.00 93.88 201 LYS A O 1
ATOM 1666 N N . ASN A 1 202 ? -14.147 11.303 19.001 1.00 92.62 202 ASN A N 1
ATOM 1667 C CA . ASN A 1 202 ? -14.586 12.437 18.189 1.00 92.62 202 ASN A CA 1
ATOM 1668 C C . ASN A 1 202 ? -14.400 12.161 16.691 1.00 92.62 202 ASN A C 1
ATOM 1670 O O . ASN A 1 202 ? -15.329 12.394 15.924 1.00 92.62 202 ASN A O 1
ATOM 1674 N N . THR A 1 203 ? -13.254 11.601 16.289 1.00 92.94 203 THR A N 1
ATOM 1675 C CA . THR A 1 203 ? -12.986 11.201 14.898 1.00 92.94 203 THR A CA 1
ATOM 1676 C C . THR A 1 203 ? -14.041 10.219 14.394 1.00 92.94 203 THR A C 1
ATOM 1678 O O . THR A 1 203 ? -14.633 10.439 13.341 1.00 92.94 203 THR A O 1
ATOM 1681 N N . LEU A 1 204 ? -14.354 9.178 15.177 1.00 95.00 204 LEU A N 1
ATOM 1682 C CA . LEU A 1 204 ? -15.365 8.193 14.792 1.00 95.00 204 LEU A CA 1
ATOM 1683 C C . LEU A 1 204 ? -16.769 8.806 14.676 1.00 95.00 204 LEU A C 1
ATOM 1685 O O . LEU A 1 204 ? -17.481 8.524 13.713 1.00 95.00 204 LEU A O 1
ATOM 1689 N N . GLU A 1 205 ? -17.193 9.619 15.646 1.00 94.56 205 GLU A N 1
ATOM 1690 C CA . GLU A 1 205 ? -18.531 10.223 15.614 1.00 94.56 205 GLU A CA 1
ATOM 1691 C C . GLU A 1 205 ? -18.686 11.225 14.466 1.00 94.56 205 GLU A C 1
ATOM 1693 O O . GLU A 1 205 ? -19.722 11.220 13.795 1.00 94.56 205 GLU A O 1
ATOM 1698 N N . ASN A 1 206 ? -17.651 12.024 14.184 1.00 91.75 206 ASN A N 1
ATOM 1699 C CA . ASN A 1 206 ? -17.624 12.899 13.013 1.00 91.75 206 ASN A CA 1
ATOM 1700 C C . ASN A 1 206 ? -17.772 12.077 11.733 1.00 91.75 206 ASN A C 1
ATOM 1702 O O . ASN A 1 206 ? -18.618 12.396 10.896 1.00 91.75 206 ASN A O 1
ATOM 1706 N N . LYS A 1 207 ? -17.051 10.955 11.630 1.00 91.25 207 LYS A N 1
ATOM 1707 C CA . LYS A 1 207 ? -17.119 10.097 10.451 1.00 91.25 207 LYS A CA 1
ATOM 1708 C C . LYS A 1 207 ? -18.486 9.457 10.234 1.00 91.25 207 LYS A C 1
ATOM 1710 O O . LYS A 1 207 ? -18.994 9.416 9.113 1.00 91.25 207 LYS A O 1
ATOM 1715 N N . ILE A 1 208 ? -19.123 8.995 11.309 1.00 92.62 208 ILE A N 1
ATOM 1716 C CA . ILE A 1 208 ? -20.495 8.472 11.253 1.00 92.62 208 ILE A CA 1
ATOM 1717 C C . ILE A 1 208 ? -21.464 9.571 10.794 1.00 92.62 208 ILE A C 1
ATOM 1719 O O . ILE A 1 208 ? -22.346 9.308 9.976 1.00 92.62 208 ILE A O 1
ATOM 1723 N N . ALA A 1 209 ? -21.306 10.801 11.289 1.00 90.75 209 ALA A N 1
ATOM 1724 C CA . ALA A 1 209 ? -22.145 11.925 10.886 1.00 90.75 209 ALA A CA 1
ATOM 1725 C C . ALA A 1 209 ? -21.934 12.318 9.411 1.00 90.75 209 ALA A C 1
ATOM 1727 O O . ALA A 1 209 ? -22.907 12.593 8.710 1.00 90.75 209 ALA A O 1
ATOM 1728 N N . GLU A 1 210 ? -20.692 12.320 8.921 1.00 87.38 210 GLU A N 1
ATOM 1729 C CA . GLU A 1 210 ? -20.361 12.539 7.507 1.00 87.38 210 GLU A CA 1
ATOM 1730 C C . GLU A 1 210 ? -20.999 11.485 6.606 1.00 87.38 210 GLU A C 1
ATOM 1732 O O . GLU A 1 210 ? -21.694 11.829 5.650 1.00 87.38 210 GLU A O 1
ATOM 1737 N N . ASN A 1 211 ? -20.843 10.203 6.942 1.00 87.56 211 ASN A N 1
ATOM 1738 C CA . ASN A 1 211 ? -21.414 9.131 6.137 1.00 87.56 211 ASN A CA 1
ATOM 1739 C C . ASN A 1 211 ? -22.954 9.174 6.134 1.00 87.56 211 ASN A C 1
ATOM 1741 O O . ASN A 1 211 ? -23.582 8.946 5.106 1.00 87.56 211 ASN A O 1
ATOM 1745 N N . GLN A 1 212 ? -23.590 9.564 7.244 1.00 87.81 212 GLN A N 1
ATOM 1746 C CA . GLN A 1 212 ? -25.042 9.789 7.284 1.00 87.81 212 GLN A CA 1
ATOM 1747 C C . GLN A 1 212 ? -25.498 10.951 6.401 1.00 87.81 212 GLN A C 1
ATOM 1749 O O . GLN A 1 212 ? -26.546 10.848 5.761 1.00 87.81 212 GLN A O 1
ATOM 1754 N N . LYS A 1 213 ? -24.723 12.042 6.336 1.00 86.06 213 LYS A N 1
ATOM 1755 C CA . LYS A 1 213 ? -24.989 13.131 5.387 1.00 86.06 213 LYS A CA 1
ATOM 1756 C C . LYS A 1 213 ? -24.936 12.609 3.952 1.00 86.06 213 LYS A C 1
ATOM 1758 O O . LYS A 1 213 ? -25.884 12.862 3.214 1.00 86.06 213 LYS A O 1
ATOM 1763 N N . LEU A 1 214 ? -23.908 11.830 3.594 1.00 81.19 214 LEU A N 1
ATOM 1764 C CA . LEU A 1 214 ? -23.789 11.205 2.268 1.00 81.19 214 LEU A CA 1
ATOM 1765 C C . LEU A 1 214 ? -25.009 10.337 1.936 1.00 81.19 214 LEU A C 1
ATOM 1767 O O . LEU A 1 214 ? -25.581 10.479 0.864 1.00 81.19 214 LEU A O 1
ATOM 1771 N N . LEU A 1 215 ? -25.463 9.504 2.875 1.00 84.19 215 LEU A N 1
ATOM 1772 C CA . LEU A 1 215 ? -26.650 8.660 2.686 1.00 84.19 215 LEU A CA 1
ATOM 1773 C C . LEU A 1 215 ? -27.955 9.456 2.536 1.00 84.19 215 LEU A C 1
ATOM 1775 O O . LEU A 1 215 ? -28.892 8.982 1.900 1.00 84.19 215 LEU A O 1
ATOM 1779 N N . SER A 1 216 ? -28.048 10.649 3.131 1.00 79.31 216 SER A N 1
ATOM 1780 C CA . SER A 1 216 ? -29.231 11.512 3.003 1.00 79.31 216 SER A CA 1
ATOM 1781 C C . SER A 1 216 ? -29.269 12.329 1.707 1.00 79.31 216 SER A C 1
ATOM 1783 O O . SER A 1 216 ? -30.327 12.831 1.323 1.00 79.31 216 SER A O 1
ATOM 1785 N N . LEU A 1 217 ? -28.122 12.477 1.044 1.00 68.12 217 LEU A N 1
ATOM 1786 C CA . LEU A 1 217 ? -27.953 13.250 -0.179 1.00 68.12 217 LEU A CA 1
ATOM 1787 C C . LEU A 1 217 ? -28.044 12.293 -1.373 1.00 68.12 217 LEU A C 1
ATOM 1789 O O . LEU A 1 217 ? -27.041 11.900 -1.953 1.00 68.12 217 LEU A O 1
ATOM 1793 N N . ASP A 1 218 ? -29.266 11.922 -1.756 1.00 58.06 218 ASP A N 1
ATOM 1794 C CA . ASP A 1 218 ? -29.553 10.970 -2.847 1.00 58.06 218 ASP A CA 1
ATOM 1795 C C . ASP A 1 218 ? -29.188 11.510 -4.261 1.00 58.06 218 ASP A C 1
ATOM 1797 O O . ASP A 1 218 ? -29.600 10.958 -5.278 1.00 58.06 218 ASP A O 1
ATOM 1801 N N . CYS A 1 219 ? -28.450 12.626 -4.372 1.00 44.75 219 CYS A N 1
ATOM 1802 C CA . CYS A 1 219 ? -28.054 13.273 -5.628 1.00 44.75 219 CYS A CA 1
ATOM 1803 C C . CYS A 1 219 ? -26.725 14.043 -5.482 1.00 44.75 219 CYS A C 1
ATOM 1805 O O . CYS A 1 219 ? -26.610 14.894 -4.607 1.00 44.75 219 CYS A O 1
ATOM 1807 N N . ALA A 1 220 ? -25.793 13.777 -6.408 1.00 49.62 220 ALA A N 1
ATOM 1808 C CA . ALA A 1 220 ? -24.669 14.608 -6.867 1.00 49.62 220 ALA A CA 1
ATOM 1809 C C . ALA A 1 220 ? -23.986 15.532 -5.835 1.00 49.62 220 ALA A C 1
ATOM 1811 O O . ALA A 1 220 ? -24.456 16.638 -5.576 1.00 49.62 220 ALA A O 1
ATOM 1812 N N . TYR A 1 221 ? -22.801 15.134 -5.365 1.00 47.81 221 TYR A N 1
ATOM 1813 C CA . TYR A 1 221 ? -21.828 16.068 -4.798 1.00 47.81 221 TYR A CA 1
ATOM 1814 C C . TYR A 1 221 ? -20.571 16.090 -5.674 1.00 47.81 221 TYR A C 1
ATOM 1816 O O . TYR A 1 221 ? -19.885 15.080 -5.804 1.00 47.81 221 TYR A O 1
ATOM 1824 N N . ASP A 1 222 ? -20.336 17.256 -6.278 1.00 43.66 222 ASP A N 1
ATOM 1825 C CA . ASP A 1 222 ? -19.106 17.678 -6.969 1.00 43.66 222 ASP A CA 1
ATOM 1826 C C . ASP A 1 222 ? -18.352 18.727 -6.116 1.00 43.66 222 ASP A C 1
ATOM 1828 O O . ASP A 1 222 ? -17.436 19.389 -6.590 1.00 43.66 222 ASP A O 1
ATOM 1832 N N . ASP A 1 223 ? -18.747 18.898 -4.847 1.00 40.38 223 ASP A N 1
ATOM 1833 C CA . ASP A 1 223 ? -18.094 19.817 -3.917 1.00 40.38 223 ASP A CA 1
ATOM 1834 C C . ASP A 1 223 ? -17.227 19.031 -2.927 1.00 40.38 223 ASP A C 1
ATOM 1836 O O . ASP A 1 223 ? -17.702 18.154 -2.199 1.00 40.38 223 ASP A O 1
ATOM 1840 N N . GLU A 1 224 ? -15.939 19.366 -2.925 1.00 39.66 224 GLU A N 1
ATOM 1841 C CA . GLU A 1 224 ? -14.920 18.880 -2.002 1.00 39.66 224 GLU A CA 1
ATOM 1842 C C . GLU A 1 224 ? -15.389 19.086 -0.555 1.00 39.66 224 GLU A C 1
ATOM 1844 O O . GLU A 1 224 ? -15.393 20.197 -0.022 1.00 39.66 224 GLU A O 1
ATOM 1849 N N . VAL A 1 225 ? -15.804 18.000 0.098 1.00 43.28 225 VAL A N 1
ATOM 1850 C CA . VAL A 1 225 ? -15.922 17.985 1.554 1.00 43.28 225 VAL A CA 1
ATOM 1851 C C . VAL A 1 225 ? -14.496 18.120 2.073 1.00 43.28 225 VAL A C 1
ATOM 1853 O O . VAL A 1 225 ? -13.708 17.184 1.940 1.00 43.28 225 VAL A O 1
ATOM 1856 N N . GLU A 1 226 ? -14.147 19.291 2.614 1.00 43.25 226 GLU A N 1
ATOM 1857 C CA . GLU A 1 226 ? -12.930 19.458 3.407 1.00 43.25 226 GLU A CA 1
ATOM 1858 C C . GLU A 1 226 ? -12.968 18.398 4.511 1.00 43.25 226 GLU A C 1
ATOM 1860 O O . GLU A 1 226 ? -13.725 18.510 5.475 1.00 43.25 226 GLU A O 1
ATOM 1865 N N . THR A 1 227 ? -12.198 17.325 4.334 1.00 49.09 227 THR A N 1
ATOM 1866 C CA . THR A 1 227 ? -11.991 16.315 5.365 1.00 49.09 227 THR A CA 1
ATOM 1867 C C . THR A 1 227 ? -11.295 17.012 6.524 1.00 49.09 227 THR A C 1
ATOM 1869 O O . THR A 1 227 ? -10.099 17.310 6.448 1.00 49.09 227 THR A O 1
ATOM 1872 N N . GLU A 1 228 ? -12.056 17.322 7.575 1.00 54.38 228 GLU A N 1
ATOM 1873 C CA . GLU A 1 228 ? -11.498 17.700 8.868 1.00 54.38 228 GLU A CA 1
ATOM 1874 C C . GLU A 1 228 ? -10.470 16.644 9.290 1.00 54.38 228 GLU A C 1
ATOM 1876 O O . GLU A 1 228 ? -10.587 15.472 8.936 1.00 54.38 228 GLU A O 1
ATOM 1881 N N . ASN A 1 229 ? -9.439 17.077 10.019 1.00 65.00 229 ASN A N 1
ATOM 1882 C CA . ASN A 1 229 ? -8.290 16.260 10.399 1.00 65.00 229 ASN A CA 1
ATOM 1883 C C . ASN A 1 229 ? -8.677 14.844 10.883 1.00 65.00 229 ASN A C 1
ATOM 1885 O O . ASN A 1 229 ? -9.012 14.654 12.053 1.00 65.00 229 ASN A O 1
ATOM 1889 N N . ASP A 1 230 ? -8.570 13.842 10.008 1.00 86.25 230 ASP A N 1
ATOM 1890 C CA . ASP A 1 230 ? -8.822 12.450 10.370 1.00 86.25 230 ASP A CA 1
ATOM 1891 C C . ASP A 1 230 ? -7.599 11.899 11.114 1.00 86.25 230 ASP A C 1
ATOM 1893 O O . ASP A 1 230 ? -6.597 11.490 10.522 1.00 86.25 230 ASP A O 1
ATOM 1897 N N . GLU A 1 231 ? -7.667 11.941 12.446 1.00 90.88 231 GLU A N 1
ATOM 1898 C CA . GLU A 1 231 ? -6.584 11.527 13.345 1.00 90.88 231 GLU A CA 1
ATOM 1899 C C . GLU A 1 231 ? -6.092 10.099 13.077 1.00 90.88 231 GLU A C 1
ATOM 1901 O O . GLU A 1 231 ? -4.917 9.799 13.302 1.00 90.88 231 GLU A O 1
ATOM 1906 N N . ILE A 1 232 ? -6.962 9.217 12.577 1.00 92.62 232 ILE A N 1
ATOM 1907 C CA . ILE A 1 232 ? -6.607 7.830 12.284 1.00 92.62 232 ILE A CA 1
ATOM 1908 C C . ILE A 1 232 ? -5.821 7.771 10.976 1.00 92.62 232 ILE A C 1
ATOM 1910 O O . ILE A 1 232 ? -4.785 7.108 10.926 1.00 92.62 232 ILE A O 1
ATOM 1914 N N . LEU A 1 233 ? -6.233 8.507 9.941 1.00 91.88 233 LEU A N 1
ATOM 1915 C CA . LEU A 1 233 ? -5.434 8.621 8.717 1.00 91.88 233 LEU A CA 1
ATOM 1916 C C . LEU A 1 233 ? -4.065 9.262 8.995 1.00 91.88 233 LEU A C 1
ATOM 1918 O O . LEU A 1 233 ? -3.057 8.785 8.469 1.00 91.88 233 LEU A O 1
ATOM 1922 N N . PHE A 1 234 ? -3.987 10.259 9.885 1.00 92.75 234 PHE A N 1
ATOM 1923 C CA . PHE A 1 234 ? -2.703 10.812 10.336 1.00 92.75 234 PHE A CA 1
ATOM 1924 C C . PHE A 1 234 ? -1.846 9.794 11.090 1.00 92.75 234 PHE A C 1
ATOM 1926 O O . PHE A 1 234 ? -0.639 9.729 10.858 1.00 92.75 234 PHE A O 1
ATOM 1933 N N . LEU A 1 235 ? -2.445 8.980 11.964 1.00 94.44 235 LEU A N 1
ATOM 1934 C CA . LEU A 1 235 ? -1.744 7.904 12.666 1.00 94.44 235 LEU A CA 1
ATOM 1935 C C . LEU A 1 235 ? -1.135 6.899 11.676 1.00 94.44 235 LEU A C 1
ATOM 1937 O O . LEU A 1 235 ? 0.023 6.512 11.826 1.00 94.44 235 LEU A O 1
ATOM 1941 N N . ILE A 1 236 ? -1.900 6.489 10.661 1.00 95.19 236 ILE A N 1
ATOM 1942 C CA . ILE A 1 236 ? -1.451 5.541 9.633 1.00 95.19 236 ILE A CA 1
ATOM 1943 C C . ILE A 1 236 ? -0.354 6.159 8.753 1.00 95.19 236 ILE A C 1
ATOM 1945 O O . ILE A 1 236 ? 0.652 5.506 8.476 1.00 95.19 236 ILE A O 1
ATOM 1949 N N . ALA A 1 237 ? -0.495 7.427 8.361 1.00 93.69 237 ALA A N 1
ATOM 1950 C CA . ALA A 1 237 ? 0.540 8.141 7.616 1.00 93.69 237 ALA A CA 1
ATOM 1951 C C . ALA A 1 237 ? 1.845 8.253 8.425 1.00 93.69 237 ALA A C 1
ATOM 1953 O O . ALA A 1 237 ? 2.919 7.923 7.918 1.00 93.69 237 ALA A O 1
ATOM 1954 N N . GLY A 1 238 ? 1.749 8.634 9.705 1.00 95.19 238 GLY A N 1
ATOM 1955 C CA . GLY A 1 238 ? 2.891 8.691 10.619 1.00 95.19 238 GLY A CA 1
ATOM 1956 C C . GLY A 1 238 ? 3.554 7.327 10.819 1.00 95.19 238 GLY A C 1
ATOM 1957 O O . GLY A 1 238 ? 4.782 7.233 10.841 1.00 95.19 238 GLY A O 1
ATOM 1958 N N . TYR A 1 239 ? 2.760 6.252 10.877 1.00 96.50 239 TYR A N 1
ATOM 1959 C CA . TYR A 1 239 ? 3.286 4.891 10.901 1.00 96.50 239 TYR A CA 1
ATOM 1960 C C . TYR A 1 239 ? 4.150 4.589 9.671 1.00 96.50 239 TYR A C 1
ATOM 1962 O O . TYR A 1 239 ? 5.271 4.102 9.822 1.00 96.50 239 TYR A O 1
ATOM 1970 N N . PHE A 1 240 ? 3.650 4.853 8.461 1.00 95.75 240 PHE A N 1
ATOM 1971 C CA . PHE A 1 240 ? 4.400 4.542 7.245 1.00 95.75 240 PHE A CA 1
ATOM 1972 C C . PHE A 1 240 ? 5.688 5.359 7.138 1.00 95.75 240 PHE A C 1
ATOM 1974 O O . PHE A 1 240 ? 6.721 4.803 6.758 1.00 95.75 240 PHE A O 1
ATOM 1981 N N . GLU A 1 241 ? 5.663 6.627 7.556 1.00 94.88 241 GLU A N 1
ATOM 1982 C CA . GLU A 1 241 ? 6.857 7.472 7.623 1.00 94.88 241 GLU A CA 1
ATOM 1983 C C . GLU A 1 241 ? 7.920 6.874 8.565 1.00 94.88 241 GLU A C 1
ATOM 1985 O O . GLU A 1 241 ? 9.102 6.760 8.220 1.00 94.88 241 GLU A O 1
ATOM 1990 N N . ASP A 1 242 ? 7.519 6.434 9.757 1.00 95.88 242 ASP A N 1
ATOM 1991 C CA . ASP A 1 242 ? 8.447 5.848 10.724 1.00 95.88 242 ASP A CA 1
ATOM 1992 C C . ASP A 1 242 ? 8.904 4.436 10.335 1.00 95.88 242 ASP A C 1
ATOM 1994 O O . ASP A 1 242 ? 10.070 4.079 10.555 1.00 95.88 242 ASP A O 1
ATOM 1998 N N . ALA A 1 243 ? 8.043 3.648 9.689 1.00 95.44 243 ALA A N 1
ATOM 1999 C CA . ALA A 1 243 ? 8.395 2.345 9.134 1.00 95.44 243 ALA A CA 1
ATOM 2000 C C . ALA A 1 243 ? 9.424 2.471 8.004 1.00 95.44 243 ALA A C 1
ATOM 2002 O O . ALA A 1 243 ? 10.371 1.683 7.927 1.00 95.44 243 ALA A O 1
ATOM 2003 N N . GLU A 1 244 ? 9.300 3.499 7.168 1.00 94.12 244 GLU A N 1
ATOM 2004 C CA . GLU A 1 244 ? 10.282 3.820 6.141 1.00 94.12 244 GLU A CA 1
ATOM 2005 C C . GLU A 1 244 ? 11.635 4.216 6.754 1.00 94.12 244 GLU A C 1
ATOM 2007 O O . GLU A 1 244 ? 12.675 3.654 6.390 1.00 94.12 244 GLU A O 1
ATOM 2012 N N . LYS A 1 245 ? 11.640 5.124 7.741 1.00 94.38 245 LYS A N 1
ATOM 2013 C CA . LYS A 1 245 ? 12.863 5.507 8.470 1.00 94.38 245 LYS A CA 1
ATOM 2014 C C . LYS A 1 245 ? 13.513 4.304 9.155 1.00 94.38 245 LYS A C 1
ATOM 2016 O O . LYS A 1 245 ? 14.743 4.233 9.242 1.00 94.38 245 LYS A O 1
ATOM 2021 N N . ALA A 1 246 ? 12.714 3.374 9.681 1.00 94.06 246 ALA A N 1
ATOM 2022 C CA . ALA A 1 246 ? 13.209 2.133 10.267 1.00 94.06 246 ALA A CA 1
ATOM 2023 C C . ALA A 1 246 ? 13.893 1.264 9.202 1.00 94.06 246 ALA A C 1
ATOM 2025 O O . ALA A 1 246 ? 15.039 0.851 9.407 1.00 94.06 246 ALA A O 1
ATOM 2026 N N . TYR A 1 247 ? 13.253 1.074 8.045 1.00 93.75 247 TYR A N 1
ATOM 2027 C CA . TYR A 1 247 ? 13.807 0.313 6.925 1.00 93.75 247 TYR A CA 1
ATOM 2028 C C . TYR A 1 247 ? 15.128 0.896 6.407 1.00 93.75 247 TYR A C 1
ATOM 2030 O O . TYR A 1 247 ? 16.108 0.163 6.254 1.00 93.75 247 TYR A O 1
ATOM 2038 N N . GLN A 1 248 ? 15.218 2.219 6.241 1.00 92.44 248 GLN A N 1
ATOM 2039 C CA . GLN A 1 248 ? 16.458 2.905 5.845 1.00 92.44 248 GLN A CA 1
ATOM 2040 C C . GLN A 1 248 ? 17.618 2.671 6.826 1.00 92.44 248 GLN A C 1
ATOM 2042 O O . GLN A 1 248 ? 18.785 2.706 6.436 1.00 92.44 248 GLN A O 1
ATOM 2047 N N . LYS A 1 249 ? 17.310 2.395 8.098 1.00 93.75 249 LYS A N 1
ATOM 2048 C CA . LYS A 1 249 ? 18.281 2.051 9.151 1.00 93.75 249 LYS A CA 1
ATOM 2049 C C . LYS A 1 249 ? 18.527 0.541 9.277 1.00 93.75 249 LYS A C 1
ATOM 2051 O O . LYS A 1 249 ? 19.186 0.118 10.226 1.00 93.75 249 LYS A O 1
ATOM 2056 N N . GLY A 1 250 ? 17.995 -0.274 8.365 1.00 92.62 250 GLY A N 1
ATOM 2057 C CA . GLY A 1 250 ? 18.102 -1.734 8.395 1.00 92.62 250 GLY A CA 1
ATOM 2058 C C . GLY A 1 250 ? 17.263 -2.400 9.490 1.00 92.62 250 GLY A C 1
ATOM 2059 O O . GLY A 1 250 ? 17.579 -3.515 9.902 1.00 92.62 250 GLY A O 1
ATOM 2060 N N . LYS A 1 251 ? 16.227 -1.717 9.989 1.00 94.06 251 LYS A N 1
ATOM 2061 C CA . LYS A 1 251 ? 15.264 -2.231 10.972 1.00 94.06 251 LYS A CA 1
ATOM 2062 C C . LYS A 1 251 ? 13.899 -2.445 10.317 1.00 94.06 251 LYS A C 1
ATOM 2064 O O . LYS A 1 251 ? 13.661 -1.996 9.203 1.00 94.06 251 LYS A O 1
ATOM 2069 N N . ASN A 1 252 ? 12.998 -3.106 11.026 1.00 93.25 252 ASN A N 1
ATOM 2070 C CA . ASN A 1 252 ? 11.581 -3.164 10.691 1.00 93.25 252 ASN A CA 1
ATOM 2071 C C . ASN A 1 252 ? 10.768 -2.512 11.817 1.00 93.25 252 ASN A C 1
ATOM 2073 O O . ASN A 1 252 ? 11.264 -2.345 12.931 1.00 93.25 252 ASN A O 1
ATOM 2077 N N . LEU A 1 253 ? 9.550 -2.095 11.486 1.00 95.38 253 LEU A N 1
ATOM 2078 C CA . LEU A 1 253 ? 8.588 -1.549 12.436 1.00 95.38 253 LEU A CA 1
ATOM 2079 C C . LEU A 1 253 ? 7.200 -2.034 12.029 1.00 95.38 253 LEU A C 1
ATOM 2081 O O . LEU A 1 253 ? 6.672 -1.638 10.989 1.00 95.38 253 LEU A O 1
ATOM 2085 N N . THR A 1 254 ? 6.621 -2.923 12.821 1.00 95.06 254 THR A N 1
ATOM 2086 C CA . THR A 1 254 ? 5.220 -3.329 12.667 1.00 95.06 254 THR A CA 1
ATOM 2087 C C . THR A 1 254 ? 4.295 -2.239 13.201 1.00 95.06 254 THR A C 1
ATOM 2089 O O . THR A 1 254 ? 4.676 -1.452 14.071 1.00 95.06 254 THR A O 1
ATOM 2092 N N . PHE A 1 255 ? 3.053 -2.201 12.720 1.00 95.12 255 PHE A N 1
ATOM 2093 C CA . PHE A 1 255 ? 2.074 -1.238 13.222 1.00 95.12 255 PHE A CA 1
ATOM 2094 C C . PHE A 1 255 ? 1.777 -1.420 14.719 1.00 95.12 255 PHE A C 1
ATOM 2096 O O . PHE A 1 255 ? 1.611 -0.449 15.453 1.00 95.12 255 PHE A O 1
ATOM 2103 N N . GLN A 1 256 ? 1.794 -2.663 15.209 1.00 92.69 256 GLN A N 1
ATOM 2104 C CA . GLN A 1 256 ? 1.613 -2.944 16.632 1.00 92.69 256 GLN A CA 1
ATOM 2105 C C . GLN A 1 256 ? 2.765 -2.389 17.487 1.00 92.69 256 GLN A C 1
ATOM 2107 O O . GLN A 1 256 ? 2.519 -1.872 18.576 1.00 92.69 256 GLN A O 1
ATOM 2112 N N . GLU A 1 257 ? 4.016 -2.489 17.025 1.00 93.75 257 GLU A N 1
ATOM 2113 C CA . GLU A 1 257 ? 5.169 -1.884 17.708 1.00 93.75 257 GLU A CA 1
ATOM 2114 C C . GLU A 1 257 ? 5.085 -0.357 17.712 1.00 93.75 257 GLU A C 1
ATOM 2116 O O . GLU A 1 257 ? 5.388 0.257 18.731 1.00 93.75 257 GLU A O 1
ATOM 2121 N N . PHE A 1 258 ? 4.636 0.243 16.607 1.00 94.56 258 PHE A N 1
ATOM 2122 C CA . PHE A 1 258 ? 4.426 1.686 16.504 1.00 94.56 258 PHE A CA 1
ATOM 2123 C C . PHE A 1 258 ? 3.388 2.183 17.518 1.00 94.56 258 PHE A C 1
ATOM 2125 O O . PHE A 1 258 ? 3.700 3.063 18.318 1.00 94.56 258 PHE A O 1
ATOM 2132 N N . ILE A 1 259 ? 2.207 1.553 17.574 1.00 89.19 259 ILE A N 1
ATOM 2133 C CA . ILE A 1 259 ? 1.161 1.910 18.547 1.00 89.19 259 ILE A CA 1
ATOM 2134 C C . ILE A 1 259 ? 1.653 1.736 19.993 1.00 89.19 259 ILE A C 1
ATOM 2136 O O . ILE A 1 259 ? 1.415 2.601 20.830 1.00 89.19 259 ILE A O 1
ATOM 2140 N N . LYS A 1 260 ? 2.375 0.648 20.305 1.00 85.56 260 LYS A N 1
ATOM 2141 C CA . LYS A 1 260 ? 2.905 0.402 21.663 1.00 85.56 260 LYS A CA 1
ATOM 2142 C C . LYS A 1 260 ? 4.048 1.344 22.057 1.00 85.56 260 LYS A C 1
ATOM 2144 O O . LYS A 1 260 ? 4.248 1.586 23.244 1.00 85.56 260 LYS A O 1
ATOM 2149 N N . GLY A 1 261 ? 4.842 1.798 21.089 1.00 70.69 261 GLY A N 1
ATOM 2150 C CA . GLY A 1 261 ? 6.018 2.643 21.303 1.00 70.69 261 GLY A CA 1
ATOM 2151 C C . GLY A 1 261 ? 5.719 4.142 21.359 1.00 70.69 261 GLY A C 1
ATOM 2152 O O . GLY A 1 261 ? 6.603 4.909 21.740 1.00 70.69 261 GLY A O 1
ATOM 2153 N N . GLY A 1 262 ? 4.505 4.555 20.991 1.00 60.62 262 GLY A N 1
ATOM 2154 C CA . GLY A 1 262 ? 4.114 5.957 20.895 1.00 60.62 262 GLY A CA 1
ATOM 2155 C C . GLY A 1 262 ? 2.606 6.150 20.992 1.00 60.62 262 GLY A C 1
ATOM 2156 O O . GLY A 1 262 ? 1.954 6.437 19.991 1.00 60.62 262 GLY A O 1
ATOM 2157 N N . CYS A 1 263 ? 2.081 6.017 22.210 1.00 43.72 263 CYS A N 1
ATOM 2158 C CA . CYS A 1 263 ? 0.833 6.606 22.695 1.00 43.72 263 CYS A CA 1
ATOM 2159 C C . CYS A 1 263 ? 1.053 7.068 24.137 1.00 43.72 263 CYS A C 1
ATOM 2161 O O . CYS A 1 263 ? 1.584 6.258 24.930 1.00 43.72 263 CYS A O 1
#

Sequence (263 aa):
MTEDLRSLLTANYGFAEGDGKKVSHILKTYPPEEIYSGLKELLRSIYPAKYEGALNFIRYLYWSCDFIPGSKDEVLLQKIKDGNLIQDALSFYEEKKAYAQLDFLFAAMRNLPFELSKEKIEQYIQRYEKENPVLLAQLLNVLIDSDNSEALKARYEKLSFEAEDVEFAVRYFILETVFIDNFDKDECFKKLRNICPDKFKNTLENKIAENQKLLSLDCAYDDEVETENDEILFLIAGYFEDAEKAYQKGKNLTFQEFIKGGC

Radius of gyration: 20.26 Å; chains: 1; bounding box: 54×38×55 Å

Organism: NCBI:txid1125699

Foldseek 3Di:
DDDDLLCLLLDDDDDDPCVLVSLLCSLVPDALVVLLVSLLVQLLDLDVSSNLSSLVSQLCLQVCVVPNPDPRSVVNLVCCVVVVSLVVSCVNCVVLVLVLSNLSSLQCVVRHSDADDLVRLVVVCVVCLAFALLSVLSSLPRNDPLPCQVVSLVVLVPRDHDDLVSNLLSSVSSLVRHNHDLVSSLVSLVVSVVSDDPVCVVLSVVVNVVSVVVVVPPDDDPDDPPPDDNVSVVLVVVQSVVQSVQSSVSHGDHSVNSVVVDD

Secondary structure (DSSP, 8-state):
-PPPHHHHHH----SSSSHHHHHHHHHHHS-HHHHHHHHHHHTT-SSHHHHHHHHHHHHHHHHHTTTS--SHHHHHHHHHHHTTHHHHHHHHHHHHT-HHHHHHHHHHGGGSS----HHHHHHHHHHHHHH-GGGHHHHHHHHS-TT-HHHHHHHHHT---SSHHHHHHHHHHHHHHS---HHHHHHHHHHHGGG--GGGHHHHHHHHHHHHHHHH--S---S-------HHHHHHHHHHHHHHHHHHTT----HHHHHHH--